Protein AF-A0A382LJ49-F1 (afdb_monomer)

Sequence (247 aa):
MKYFSILHKVVTYSLIFALANFSISCVSYRPSIVPKNQSIRVDPNKNYYLIMESADGPSIKRTRFQMKELSIDNNRISSRLYVNAAPKKGSQNVILFLSRDYDVWSEQTEPGKVLIPFTAIDQVEVYDVDLGKTIVYSTLGIAGTLGCIFIIILLTKSSCPFIYAYNGESYEFVGEIYSGAIHPPLERHDYLPLPVLQPVENEYSIKIANEIKEIQHTNLTELLVFDHPENAEILVDKYGNVHTVSD

Nearest PDB structures (foldseek):
  2lcc-assembly1_A  TM=3.543E-01  e=3.420E-01  Homo sapiens
  6bph-assembly1_A-2  TM=4.449E-01  e=2.436E+00  Homo sapiens

Solvent-accessible surface area (backbone atoms only — not comparable to full-atom values): 15194 Å² total; per-residue (Å²): 120,71,67,63,55,51,55,49,50,53,54,51,52,51,51,52,49,48,54,49,50,64,77,60,51,71,72,39,64,43,86,51,82,76,64,93,87,59,89,84,73,91,59,88,83,45,47,42,33,41,35,42,45,41,82,57,84,98,42,80,45,77,48,52,25,31,48,39,82,74,44,77,55,95,68,26,39,36,30,35,58,38,82,83,48,78,85,62,89,88,50,38,36,36,41,36,32,42,36,67,86,60,66,59,73,81,43,54,83,49,96,57,26,30,49,44,49,58,90,47,48,76,46,64,46,41,39,40,67,32,64,69,61,25,50,52,55,48,51,51,54,51,52,52,49,53,50,52,53,52,52,50,58,67,70,66,63,78,87,46,46,37,35,25,30,24,52,79,83,54,75,43,81,70,49,70,49,54,78,87,45,86,47,80,93,50,64,68,77,69,77,77,84,66,91,61,55,36,74,50,98,89,38,76,55,72,46,82,40,74,93,54,101,73,89,84,84,80,94,79,88,85,86,87,83,79,94,73,61,92,76,50,45,82,47,60,48,86,85,70,52,79,44,82,47,65,135

Mean predicted aligned error: 15.01 Å

Radius of gyration: 37.0 Å; Cα contacts (8 Å, |Δi|>4): 361; chains: 1; bounding box: 74×41×96 Å

Secondary structure (DSSP, 8-state):
-HHHHHHHHHHHHHHHHHHHHHHH-PPPEEEEPPPTTS-----TTSEEEEEEEEEETTEEEEEEEEEEEEEEETTEEEEEEEE--PPPTTS-EEEEEEPTT--TTTTEEETTEEEEEGGGEEEEEEEEE-HHHHHHHHHHHHHHHHHHHHHHHHHTS--SPEEEEE-SSSEEEEEE-STT--SGGG--------TT--EETTEE-EEEE--SS-----S----------TT-EEEE-TTS-EEEE--

Structure (mmCIF, N/CA/C/O backbone):
data_AF-A0A382LJ49-F1
#
_entry.id   AF-A0A382LJ49-F1
#
loop_
_atom_site.group_PDB
_atom_site.id
_atom_site.type_symbol
_atom_site.label_atom_id
_atom_site.label_alt_id
_atom_site.label_comp_id
_atom_site.label_asym_id
_atom_site.label_entity_id
_atom_site.label_seq_id
_atom_site.pdbx_PDB_ins_code
_atom_site.Cartn_x
_atom_site.Cartn_y
_atom_site.Cartn_z
_atom_site.occupancy
_atom_site.B_iso_or_equiv
_atom_site.auth_seq_id
_atom_site.auth_comp_id
_atom_site.auth_asym_id
_atom_site.auth_atom_id
_atom_site.pdbx_PDB_model_num
ATOM 1 N N . MET A 1 1 ? -8.396 -1.401 25.890 1.00 47.72 1 MET A N 1
ATOM 2 C CA . MET A 1 1 ? -7.023 -1.516 25.314 1.00 47.72 1 MET A CA 1
ATOM 3 C C . MET A 1 1 ? -6.925 -2.189 23.930 1.00 47.72 1 MET A C 1
ATOM 5 O O . MET A 1 1 ? -6.008 -1.849 23.190 1.00 47.72 1 MET A O 1
ATOM 9 N N . LYS A 1 2 ? -7.825 -3.103 23.516 1.00 46.38 2 LYS A N 1
ATOM 10 C CA . LYS A 1 2 ? -7.724 -3.803 22.207 1.00 46.38 2 LYS A CA 1
ATOM 11 C C . LYS A 1 2 ? -7.901 -2.899 20.967 1.00 46.38 2 LYS A C 1
ATOM 13 O O . LYS A 1 2 ? -7.211 -3.112 19.974 1.00 46.38 2 LYS A O 1
ATOM 18 N N . TYR A 1 3 ? -8.738 -1.859 21.035 1.00 49.53 3 TYR A N 1
ATOM 19 C CA . TYR A 1 3 ? -8.966 -0.923 19.917 1.00 49.53 3 TYR A CA 1
ATOM 20 C C . TYR A 1 3 ? -7.711 -0.129 19.515 1.00 49.53 3 TYR A C 1
ATOM 22 O O . TYR A 1 3 ? -7.425 0.031 18.329 1.00 49.53 3 TYR A O 1
ATOM 30 N N . PHE A 1 4 ? -6.899 0.276 20.497 1.00 55.03 4 PHE A N 1
ATOM 31 C CA . PHE A 1 4 ? -5.643 0.992 20.256 1.00 55.03 4 PHE A CA 1
ATOM 32 C C . PHE A 1 4 ? -4.634 0.135 19.469 1.00 55.03 4 PHE A C 1
ATOM 34 O O . PHE A 1 4 ? -3.908 0.642 18.617 1.00 55.03 4 PHE A O 1
ATOM 41 N N . SER A 1 5 ? -4.641 -1.187 19.684 1.00 63.12 5 SER A N 1
ATOM 42 C CA . SER A 1 5 ? -3.788 -2.133 18.950 1.00 63.12 5 SER A CA 1
ATOM 43 C C . SER A 1 5 ? -4.190 -2.267 17.477 1.00 63.12 5 SER A C 1
ATOM 45 O O . SER A 1 5 ? -3.323 -2.363 16.609 1.00 63.12 5 SER A O 1
ATOM 47 N N . ILE A 1 6 ? -5.492 -2.245 17.176 1.00 69.25 6 ILE A N 1
ATOM 48 C CA . ILE A 1 6 ? -6.006 -2.375 15.806 1.00 69.25 6 ILE A CA 1
ATOM 49 C C . ILE A 1 6 ? -5.728 -1.097 15.013 1.00 69.25 6 ILE A C 1
ATOM 51 O O . ILE A 1 6 ? -5.178 -1.177 13.917 1.00 69.25 6 ILE A O 1
ATOM 55 N N . LEU A 1 7 ? -6.016 0.075 15.588 1.00 71.00 7 LEU A N 1
ATOM 56 C CA . LEU A 1 7 ? -5.728 1.360 14.948 1.00 71.00 7 LEU A CA 1
ATOM 57 C C . LEU A 1 7 ? -4.229 1.520 14.672 1.00 71.00 7 LEU A C 1
ATOM 59 O O . LEU A 1 7 ? -3.839 1.883 13.564 1.00 71.00 7 LEU A O 1
ATOM 63 N N . HIS A 1 8 ? -3.381 1.167 15.642 1.00 74.75 8 HIS A N 1
ATOM 64 C CA . HIS A 1 8 ? -1.933 1.200 15.463 1.00 74.75 8 HIS A CA 1
ATOM 65 C C . HIS A 1 8 ? -1.470 0.272 14.332 1.00 74.75 8 HIS A C 1
ATOM 67 O O . HIS A 1 8 ? -0.659 0.675 13.504 1.00 74.75 8 HIS A O 1
ATOM 73 N N . LYS A 1 9 ? -2.021 -0.945 14.232 1.00 77.94 9 LYS A N 1
ATOM 74 C CA . LYS A 1 9 ? -1.722 -1.864 13.123 1.00 77.94 9 LYS A CA 1
ATOM 75 C C . LYS A 1 9 ? -2.147 -1.284 11.776 1.00 77.94 9 LYS A C 1
ATOM 77 O O . LYS A 1 9 ? -1.353 -1.305 10.844 1.00 77.94 9 LYS A O 1
ATOM 82 N N . VAL A 1 10 ? -3.356 -0.731 11.672 1.00 75.56 10 VAL A N 1
ATOM 83 C CA . VAL A 1 10 ? -3.866 -0.149 10.418 1.00 75.56 10 VAL A CA 1
ATOM 84 C C . VAL A 1 10 ? -3.018 1.041 9.970 1.00 75.56 10 VAL A C 1
ATOM 86 O O . VAL A 1 10 ? -2.639 1.107 8.800 1.00 75.56 10 VAL A O 1
ATOM 89 N N . VAL A 1 11 ? -2.658 1.941 10.890 1.00 77.81 11 VAL A N 1
ATOM 90 C CA . VAL A 1 11 ? -1.770 3.075 10.594 1.00 77.81 11 VAL A CA 1
ATOM 91 C C . VAL A 1 11 ? -0.396 2.577 10.152 1.00 77.81 11 VAL A C 1
ATOM 93 O O . VAL A 1 11 ? 0.092 2.993 9.103 1.00 77.81 11 VAL A O 1
ATOM 96 N N . THR A 1 12 ? 0.202 1.639 10.888 1.00 79.94 12 THR A N 1
ATOM 97 C CA . THR A 1 12 ? 1.526 1.090 10.564 1.00 79.94 12 THR A CA 1
ATOM 98 C C . THR A 1 12 ? 1.539 0.389 9.206 1.00 79.94 12 THR A C 1
ATOM 100 O O . THR A 1 12 ? 2.417 0.665 8.390 1.00 79.94 12 THR A O 1
ATOM 103 N N . TYR A 1 13 ? 0.551 -0.460 8.903 1.00 80.00 13 TYR A N 1
ATOM 104 C CA . TYR A 1 13 ? 0.467 -1.127 7.600 1.00 80.00 13 TYR A CA 1
ATOM 105 C C . TYR A 1 13 ? 0.218 -0.144 6.456 1.00 80.00 13 TYR A C 1
ATOM 107 O O . TYR A 1 13 ? 0.820 -0.288 5.394 1.00 80.00 13 TYR A O 1
ATOM 115 N N . SER A 1 14 ? -0.603 0.885 6.673 1.00 73.38 14 SER A N 1
ATOM 116 C CA . SER A 1 14 ? -0.847 1.922 5.665 1.00 73.38 14 SER A CA 1
ATOM 117 C C . SER A 1 14 ? 0.406 2.760 5.397 1.00 73.38 14 SER A C 1
ATOM 119 O O . SER A 1 14 ? 0.685 3.099 4.250 1.00 73.38 14 SER A O 1
ATOM 121 N N . LEU A 1 15 ? 1.206 3.045 6.430 1.00 75.12 15 LEU A N 1
ATOM 122 C CA . LEU A 1 15 ? 2.476 3.759 6.295 1.00 75.12 15 LEU A CA 1
ATOM 123 C C . LEU A 1 15 ? 3.527 2.912 5.561 1.00 75.12 15 LEU A C 1
ATOM 125 O O . LEU A 1 15 ? 4.214 3.414 4.673 1.00 75.12 15 LEU A O 1
ATOM 129 N N . ILE A 1 16 ? 3.613 1.616 5.879 1.00 78.56 16 ILE A N 1
ATOM 130 C CA . ILE A 1 16 ? 4.462 0.658 5.154 1.00 78.56 16 ILE A CA 1
ATOM 131 C C . ILE A 1 16 ? 4.034 0.585 3.685 1.00 78.56 16 ILE A C 1
ATOM 133 O O . ILE A 1 16 ? 4.884 0.633 2.799 1.00 78.56 16 ILE A O 1
ATOM 137 N N . PHE A 1 17 ? 2.730 0.525 3.408 1.00 72.12 17 PHE A N 1
ATOM 138 C CA . PHE A 1 17 ? 2.203 0.527 2.046 1.00 72.12 17 PHE A CA 1
ATOM 139 C C . PHE A 1 17 ? 2.514 1.839 1.311 1.00 72.12 17 PHE A C 1
ATOM 141 O O . PHE A 1 17 ? 2.925 1.800 0.154 1.00 72.12 17 PHE A O 1
ATOM 148 N N . ALA A 1 18 ? 2.404 2.996 1.970 1.00 68.38 18 ALA A N 1
ATOM 149 C CA . ALA A 1 18 ? 2.791 4.291 1.404 1.00 68.38 18 ALA A CA 1
ATOM 150 C C . ALA A 1 18 ? 4.285 4.327 1.031 1.00 68.38 18 ALA A C 1
ATOM 152 O O . ALA A 1 18 ? 4.644 4.722 -0.078 1.00 68.38 18 ALA A O 1
ATOM 153 N N . LEU A 1 19 ? 5.154 3.861 1.934 1.00 69.31 19 LEU A N 1
ATOM 154 C CA . LEU A 1 19 ? 6.601 3.765 1.714 1.00 69.31 19 LEU A CA 1
ATOM 155 C C . LEU A 1 19 ? 6.954 2.764 0.604 1.00 69.31 19 LEU A C 1
ATOM 157 O O . LEU A 1 19 ? 7.853 3.019 -0.197 1.00 69.31 19 LEU A O 1
ATOM 161 N N . ALA A 1 20 ? 6.225 1.651 0.514 1.00 65.19 20 ALA A N 1
ATOM 162 C CA . ALA A 1 20 ? 6.361 0.693 -0.577 1.00 65.19 20 ALA A CA 1
ATOM 163 C C . ALA A 1 20 ? 5.920 1.299 -1.921 1.00 65.19 20 ALA A C 1
ATOM 165 O O . ALA A 1 20 ? 6.609 1.145 -2.922 1.00 65.19 20 ALA A O 1
ATOM 166 N N . ASN A 1 21 ? 4.825 2.062 -1.965 1.00 62.88 21 ASN A N 1
ATOM 167 C CA . ASN A 1 21 ? 4.416 2.761 -3.188 1.00 62.88 21 ASN A CA 1
ATOM 168 C C . ASN A 1 21 ? 5.444 3.819 -3.612 1.00 62.88 21 ASN A C 1
ATOM 170 O O . ASN A 1 21 ? 5.736 3.947 -4.802 1.00 62.88 21 ASN A O 1
ATOM 174 N N . PHE A 1 22 ? 6.065 4.508 -2.651 1.00 63.47 22 PHE A N 1
ATOM 175 C CA . PHE A 1 22 ? 7.157 5.441 -2.923 1.00 63.47 22 PHE A CA 1
ATOM 176 C C . PHE A 1 22 ? 8.368 4.747 -3.567 1.00 63.47 22 PHE A C 1
ATOM 178 O O . PHE A 1 22 ? 8.941 5.261 -4.529 1.00 63.47 22 PHE A O 1
ATOM 185 N N . SER A 1 23 ? 8.731 3.547 -3.106 1.00 56.50 23 SER A N 1
ATOM 186 C CA . SER A 1 23 ? 9.836 2.772 -3.690 1.00 56.50 23 SER A CA 1
ATOM 187 C C . SER A 1 23 ? 9.481 2.086 -5.019 1.00 56.50 23 SER A C 1
ATOM 189 O O . SER A 1 23 ? 10.379 1.764 -5.801 1.00 56.50 23 SER A O 1
ATOM 191 N N . ILE A 1 24 ? 8.190 1.917 -5.330 1.00 59.69 24 ILE A N 1
ATOM 192 C CA . ILE A 1 24 ? 7.708 1.287 -6.572 1.00 59.69 24 ILE A CA 1
ATOM 193 C C . ILE A 1 24 ? 7.450 2.303 -7.697 1.00 59.69 24 ILE A C 1
ATOM 195 O O . ILE A 1 24 ? 7.407 1.882 -8.858 1.00 59.69 24 ILE A O 1
ATOM 199 N N . SER A 1 25 ? 7.367 3.606 -7.387 1.00 60.78 25 SER A N 1
ATOM 200 C CA . SER A 1 25 ? 7.150 4.747 -8.300 1.00 60.78 25 SER A CA 1
ATOM 201 C C . SER A 1 25 ? 7.309 4.408 -9.789 1.00 60.78 25 SER A C 1
ATOM 203 O O . SER A 1 25 ? 8.399 4.068 -10.281 1.00 60.78 25 SER A O 1
ATOM 205 N N . CYS A 1 26 ? 6.192 4.437 -10.516 1.00 70.00 26 CYS A N 1
ATOM 206 C CA . CYS A 1 26 ? 6.171 4.205 -11.953 1.00 70.00 26 CYS A CA 1
ATOM 207 C C . CYS A 1 26 ? 6.925 5.340 -12.652 1.00 70.00 26 CYS A C 1
ATOM 209 O O . CYS A 1 26 ? 6.530 6.500 -12.581 1.00 70.00 26 CYS A O 1
ATOM 211 N N . VAL A 1 27 ? 8.013 4.997 -13.338 1.00 78.44 27 VAL A N 1
ATOM 212 C CA . VAL A 1 27 ? 8.722 5.947 -14.196 1.00 78.44 27 VAL A CA 1
ATOM 213 C C . VAL A 1 27 ? 7.962 6.024 -15.510 1.00 78.44 27 VAL A C 1
ATOM 215 O O . VAL A 1 27 ? 7.768 5.003 -16.172 1.00 78.44 27 VAL A O 1
ATOM 218 N N . SER A 1 28 ? 7.526 7.225 -15.880 1.00 82.31 28 SER A N 1
ATOM 219 C CA . SER A 1 28 ? 6.901 7.461 -17.177 1.00 82.31 28 SER A CA 1
ATOM 220 C C . SER A 1 28 ? 7.975 7.766 -18.211 1.00 82.31 28 SER A C 1
ATOM 222 O O . SER A 1 28 ? 8.893 8.542 -17.951 1.00 82.31 28 SER A O 1
ATOM 224 N N . TYR A 1 29 ? 7.819 7.202 -19.404 1.00 83.56 29 TYR A N 1
ATOM 225 C CA . TYR A 1 29 ? 8.678 7.490 -20.546 1.00 83.56 29 TYR A CA 1
ATOM 226 C C . TYR A 1 29 ? 7.881 8.201 -21.634 1.00 83.56 29 TYR A C 1
ATOM 228 O O . TYR A 1 29 ? 6.700 7.918 -21.846 1.00 83.56 29 TYR A O 1
ATOM 236 N N . ARG A 1 30 ? 8.527 9.135 -22.325 1.00 82.19 30 ARG A N 1
ATOM 237 C CA . ARG A 1 30 ? 7.989 9.803 -23.500 1.00 82.19 30 ARG A CA 1
ATOM 238 C C . ARG A 1 30 ? 8.394 8.997 -24.736 1.00 82.19 30 ARG A C 1
ATOM 240 O O . ARG A 1 30 ? 9.590 8.909 -25.010 1.00 82.19 30 ARG A O 1
ATOM 247 N N . PRO A 1 31 ? 7.440 8.418 -25.485 1.00 68.94 31 PRO A N 1
ATOM 248 C CA . PRO A 1 31 ? 7.767 7.771 -26.744 1.00 68.94 31 PRO A CA 1
ATOM 249 C C . PRO A 1 31 ? 8.214 8.831 -27.755 1.00 68.94 31 PRO A C 1
ATOM 251 O O . PRO A 1 31 ? 7.585 9.885 -27.881 1.00 68.94 31 PRO A O 1
ATOM 254 N N . SER A 1 32 ? 9.295 8.546 -28.475 1.00 69.75 32 SER A N 1
ATOM 255 C CA . SER A 1 32 ? 9.775 9.372 -29.579 1.00 69.75 32 SER A CA 1
ATOM 256 C C . SER A 1 32 ? 10.124 8.482 -30.767 1.00 69.75 32 SER A C 1
ATOM 258 O O . SER A 1 32 ? 10.822 7.480 -30.611 1.00 69.75 32 SER A O 1
ATOM 260 N N . ILE A 1 33 ? 9.624 8.846 -31.948 1.00 65.56 33 ILE A N 1
ATOM 261 C CA . ILE A 1 33 ? 9.967 8.199 -33.216 1.00 65.56 33 ILE A CA 1
ATOM 262 C C . ILE A 1 33 ? 11.019 9.078 -33.887 1.00 65.56 33 ILE A C 1
ATOM 264 O O . ILE A 1 33 ? 10.748 10.238 -34.195 1.00 65.56 33 ILE A O 1
ATOM 268 N N . VAL A 1 34 ? 12.216 8.534 -34.108 1.00 66.62 34 VAL A N 1
ATOM 269 C CA . VAL A 1 34 ? 13.305 9.263 -34.770 1.00 66.62 34 VAL A CA 1
ATOM 270 C C . VAL A 1 34 ? 13.115 9.186 -36.294 1.00 66.62 34 VAL A C 1
ATOM 272 O O . VAL A 1 34 ? 13.058 8.080 -36.838 1.00 66.62 34 VAL A O 1
ATOM 275 N N . PRO A 1 35 ? 13.017 10.318 -37.018 1.00 62.53 35 PRO A N 1
ATOM 276 C CA . PRO A 1 35 ? 12.930 10.319 -38.477 1.00 62.53 35 PRO A CA 1
ATOM 277 C C . PRO A 1 35 ? 14.221 9.792 -39.120 1.00 62.53 35 PRO A C 1
ATOM 279 O O . PRO A 1 35 ? 15.315 10.188 -38.725 1.00 62.53 35 PRO A O 1
ATOM 282 N N . LYS A 1 36 ? 14.105 8.979 -40.181 1.00 56.78 36 LYS A N 1
ATOM 283 C CA . LYS A 1 36 ? 15.253 8.365 -40.891 1.00 56.78 36 LYS A CA 1
ATOM 284 C C . LYS A 1 36 ? 16.269 9.367 -41.468 1.00 56.78 36 LYS A C 1
ATOM 286 O O . LYS A 1 36 ? 17.406 8.991 -41.722 1.00 56.78 36 LYS A O 1
ATOM 291 N N . ASN A 1 37 ? 15.873 10.626 -41.659 1.00 59.19 37 ASN A N 1
ATOM 292 C CA . ASN A 1 37 ? 16.671 11.644 -42.353 1.00 59.19 37 ASN A CA 1
ATOM 293 C C . ASN A 1 37 ? 17.339 12.653 -41.399 1.00 59.19 37 ASN A C 1
ATOM 295 O O . ASN A 1 37 ? 17.896 13.650 -41.854 1.00 59.19 37 ASN A O 1
ATOM 299 N N . GLN A 1 38 ? 17.249 12.450 -40.082 1.00 60.88 38 GLN A N 1
ATOM 300 C CA . GLN A 1 38 ? 17.853 13.347 -39.100 1.00 60.88 38 GLN A CA 1
ATOM 301 C C . GLN A 1 38 ? 19.322 12.975 -38.861 1.00 60.88 38 GLN A C 1
ATOM 303 O O . GLN A 1 38 ? 19.654 11.800 -38.721 1.00 60.88 38 GLN A O 1
ATOM 308 N N . SER A 1 39 ? 20.209 13.969 -38.766 1.00 60.09 39 SER A N 1
ATOM 309 C CA . SER A 1 39 ? 21.584 13.731 -38.324 1.00 60.09 39 SER A CA 1
ATOM 310 C C . SER A 1 39 ? 21.579 13.276 -36.861 1.00 60.09 39 SER A C 1
ATOM 312 O O . SER A 1 39 ? 21.160 14.001 -35.957 1.00 60.09 39 SER A O 1
ATOM 314 N N . ILE A 1 40 ? 22.012 12.038 -36.627 1.00 66.69 40 ILE A N 1
ATOM 315 C CA . ILE A 1 40 ? 22.063 11.447 -35.290 1.00 66.69 40 ILE A CA 1
ATOM 316 C C . ILE A 1 40 ? 23.400 11.833 -34.661 1.00 66.69 40 ILE A C 1
ATOM 318 O O . ILE A 1 40 ? 24.465 11.503 -35.180 1.00 66.69 40 ILE A O 1
ATOM 322 N N . ARG A 1 41 ? 23.344 12.540 -33.531 1.00 73.19 41 ARG A N 1
ATOM 323 C CA . ARG A 1 41 ? 24.497 12.779 -32.660 1.00 73.19 41 ARG A CA 1
ATOM 324 C C . ARG A 1 41 ? 24.383 11.896 -31.429 1.00 73.19 41 ARG A C 1
ATOM 326 O O . ARG A 1 41 ? 23.287 11.696 -30.912 1.00 73.19 41 ARG A O 1
ATOM 333 N N . VAL A 1 42 ? 25.522 11.402 -30.957 1.00 82.00 42 VAL A N 1
ATOM 334 C CA . VAL A 1 42 ? 25.594 10.649 -29.704 1.00 82.00 42 VAL A CA 1
ATOM 335 C C . VAL A 1 42 ? 25.372 11.619 -28.547 1.00 82.00 42 VAL A C 1
ATOM 337 O O . VAL A 1 42 ? 26.185 12.509 -28.310 1.00 82.00 42 VAL A O 1
ATOM 340 N N . ASP A 1 43 ? 24.257 11.464 -27.842 1.00 85.38 43 ASP A N 1
ATOM 341 C CA . ASP A 1 43 ? 23.986 12.163 -26.587 1.00 85.38 43 ASP A CA 1
ATOM 342 C C . ASP A 1 43 ? 24.710 11.444 -25.435 1.00 85.38 43 ASP A C 1
ATOM 344 O O . ASP A 1 43 ? 24.381 10.282 -25.166 1.00 85.38 43 ASP A O 1
ATOM 348 N N . PRO A 1 44 ? 25.670 12.095 -24.750 1.00 84.56 44 PRO A N 1
ATOM 349 C CA . PRO A 1 44 ? 26.422 11.488 -23.653 1.00 84.56 44 PRO A CA 1
ATOM 350 C C . PRO A 1 44 ? 25.570 11.213 -22.406 1.00 84.56 44 PRO A C 1
ATOM 352 O O . PRO A 1 44 ? 25.997 10.459 -21.536 1.00 84.56 44 PRO A O 1
ATOM 355 N N . ASN A 1 45 ? 24.369 11.790 -22.302 1.00 87.44 45 ASN A N 1
ATOM 356 C CA . ASN A 1 45 ? 23.479 11.593 -21.155 1.00 87.44 45 ASN A CA 1
ATOM 357 C C . ASN A 1 45 ? 22.579 10.357 -21.291 1.00 87.44 45 ASN A C 1
ATOM 359 O O . ASN A 1 45 ? 21.812 10.053 -20.372 1.00 87.44 45 ASN A O 1
ATOM 363 N N . LYS A 1 46 ? 22.636 9.651 -22.428 1.00 89.31 46 LYS A N 1
ATOM 364 C CA . LYS A 1 46 ? 21.818 8.463 -22.695 1.00 89.31 46 LYS A CA 1
ATOM 365 C C . LYS A 1 46 ? 22.654 7.193 -22.677 1.00 89.31 46 LYS A C 1
ATOM 367 O O . LYS A 1 46 ? 23.818 7.175 -23.064 1.00 89.31 46 LYS A O 1
ATOM 372 N N . ASN A 1 47 ? 22.023 6.105 -22.252 1.00 91.25 47 ASN A N 1
ATOM 373 C CA . ASN A 1 47 ? 22.600 4.770 -22.331 1.00 91.25 47 ASN A CA 1
ATOM 374 C C . ASN A 1 47 ? 22.176 4.118 -23.642 1.00 91.25 47 ASN A C 1
ATOM 376 O O . ASN A 1 47 ? 20.999 4.159 -23.994 1.00 91.25 47 ASN A O 1
ATOM 380 N N . TYR A 1 48 ? 23.119 3.489 -24.335 1.00 91.62 48 TYR A N 1
ATOM 381 C CA . TYR A 1 48 ? 22.874 2.859 -25.627 1.00 91.62 48 TYR A CA 1
ATOM 382 C C . TYR A 1 48 ? 22.896 1.343 -25.485 1.00 91.62 48 TYR A C 1
ATOM 384 O O . TYR A 1 48 ? 23.784 0.772 -24.843 1.00 91.62 48 TYR A O 1
ATOM 392 N N . TYR A 1 49 ? 21.913 0.699 -26.098 1.00 92.56 49 TYR A N 1
ATOM 393 C CA . TYR A 1 49 ? 21.758 -0.745 -26.093 1.00 92.56 49 TYR A CA 1
ATOM 394 C C . TYR A 1 49 ? 21.552 -1.248 -27.512 1.00 92.56 49 TYR A C 1
ATOM 396 O O . TYR A 1 49 ? 20.796 -0.654 -28.277 1.00 92.56 49 TYR A O 1
ATOM 404 N N . LEU A 1 50 ? 22.183 -2.373 -27.829 1.00 91.69 50 LEU A N 1
ATOM 405 C CA . LEU A 1 50 ? 21.965 -3.112 -29.064 1.00 91.69 50 LEU A CA 1
ATOM 406 C C . LEU A 1 50 ? 21.172 -4.378 -28.746 1.00 91.69 50 LEU A C 1
ATOM 408 O O . LEU A 1 50 ? 21.558 -5.147 -27.861 1.00 91.69 50 LEU A O 1
ATOM 412 N N . ILE A 1 51 ? 20.076 -4.595 -29.466 1.00 90.75 51 ILE A N 1
ATOM 413 C CA . ILE A 1 51 ? 19.286 -5.821 -29.421 1.00 90.75 51 ILE A CA 1
ATOM 414 C C . ILE A 1 51 ? 19.481 -6.568 -30.730 1.00 90.75 51 ILE A C 1
ATOM 416 O O . ILE A 1 51 ? 19.230 -6.036 -31.809 1.00 90.75 51 ILE A O 1
ATOM 420 N N . MET A 1 52 ? 19.909 -7.817 -30.603 1.00 88.25 52 MET A N 1
ATOM 421 C CA . MET A 1 52 ? 20.027 -8.761 -31.704 1.00 88.25 52 MET A CA 1
ATOM 422 C C . MET A 1 52 ? 18.960 -9.832 -31.542 1.00 88.25 52 MET A C 1
ATOM 424 O O . MET A 1 52 ? 18.814 -10.409 -30.459 1.00 88.25 52 MET A O 1
ATOM 428 N N . GLU A 1 53 ? 18.228 -10.097 -32.614 1.00 86.12 53 GLU A N 1
ATOM 429 C CA . GLU A 1 53 ? 17.269 -11.192 -32.681 1.00 86.12 53 GLU A CA 1
ATOM 430 C C . GLU A 1 53 ? 17.878 -12.349 -33.466 1.00 86.12 53 GLU A C 1
ATOM 432 O O . GLU A 1 53 ? 18.292 -12.171 -34.604 1.00 86.12 53 GLU A O 1
ATOM 437 N N . SER A 1 54 ? 17.913 -13.537 -32.868 1.00 78.94 54 SER A N 1
ATOM 438 C CA . SER A 1 54 ? 18.290 -14.770 -33.555 1.00 78.94 54 SER A CA 1
ATOM 439 C C . SER A 1 54 ? 17.130 -15.759 -33.503 1.00 78.94 54 SER A C 1
ATOM 441 O O . SER A 1 54 ? 16.484 -15.906 -32.460 1.00 78.94 54 SER A O 1
ATOM 443 N N . ALA A 1 55 ? 16.871 -16.458 -34.606 1.00 75.00 55 ALA A N 1
ATOM 444 C CA . ALA A 1 55 ? 15.931 -17.573 -34.605 1.00 75.00 55 ALA A CA 1
ATOM 445 C C . ALA A 1 55 ? 16.552 -18.778 -33.880 1.00 75.00 55 ALA A C 1
ATOM 447 O O . ALA A 1 55 ? 17.690 -19.151 -34.155 1.00 75.00 55 ALA A O 1
ATOM 448 N N . ASP A 1 56 ? 15.802 -19.377 -32.958 1.00 71.19 56 ASP A N 1
ATOM 449 C CA . ASP A 1 56 ? 16.151 -20.621 -32.269 1.00 71.19 56 ASP A CA 1
ATOM 450 C C . ASP A 1 56 ? 14.929 -21.551 -32.325 1.00 71.19 56 ASP A C 1
ATOM 452 O O . ASP A 1 56 ? 14.033 -21.526 -31.472 1.00 71.19 56 ASP A O 1
ATOM 456 N N . GLY A 1 57 ? 14.809 -22.283 -33.438 1.00 74.81 57 GLY A N 1
ATOM 457 C CA . GLY A 1 57 ? 13.605 -23.052 -33.766 1.00 74.81 57 GLY A CA 1
ATOM 458 C C . GLY A 1 57 ? 12.366 -22.147 -33.934 1.00 74.81 57 GLY A C 1
ATOM 459 O O . GLY A 1 57 ? 12.441 -21.161 -34.667 1.00 74.81 57 GLY A O 1
ATOM 460 N N . PRO A 1 58 ? 11.218 -22.444 -33.287 1.00 75.31 58 PRO A N 1
ATOM 461 C CA . PRO A 1 58 ? 10.019 -21.600 -33.355 1.00 75.31 58 PRO A CA 1
ATOM 462 C C . PRO A 1 58 ? 10.100 -20.337 -32.475 1.00 75.31 58 PRO A C 1
ATOM 464 O O . PRO A 1 58 ? 9.176 -19.526 -32.492 1.00 75.31 58 PRO A O 1
ATOM 467 N N . SER A 1 59 ? 11.168 -20.171 -31.684 1.00 75.69 59 SER A N 1
ATOM 468 C CA . SER A 1 59 ? 11.319 -19.067 -30.731 1.00 75.69 59 SER A CA 1
ATOM 469 C C . SER A 1 59 ? 12.292 -18.006 -31.248 1.00 75.69 59 SER A C 1
ATOM 471 O O . SER A 1 59 ? 13.316 -18.320 -31.853 1.00 75.69 59 SER A O 1
ATOM 473 N N . ILE A 1 60 ? 12.006 -16.733 -30.962 1.00 78.50 60 ILE A N 1
ATOM 474 C CA . ILE A 1 60 ? 12.935 -15.622 -31.215 1.00 78.50 60 ILE A CA 1
ATOM 475 C C . ILE A 1 60 ? 13.728 -15.364 -29.934 1.00 78.50 60 ILE A C 1
ATOM 477 O O . ILE A 1 60 ? 13.160 -14.984 -28.906 1.00 78.50 60 ILE A O 1
ATOM 481 N N . LYS A 1 61 ? 15.049 -15.538 -29.990 1.00 83.75 61 LYS A N 1
ATOM 482 C CA . LYS A 1 61 ? 15.950 -15.212 -28.883 1.00 83.75 61 LYS A CA 1
ATOM 483 C C . LYS A 1 61 ? 16.479 -13.792 -29.055 1.00 83.75 61 LYS A C 1
ATOM 485 O O . LYS A 1 61 ? 17.072 -13.459 -30.076 1.00 83.75 61 LYS A O 1
ATOM 490 N N . ARG A 1 62 ? 16.281 -12.953 -28.034 1.00 85.06 62 ARG A N 1
ATOM 491 C CA . ARG A 1 62 ? 16.790 -11.573 -27.984 1.00 85.06 62 ARG A CA 1
ATOM 492 C C . ARG A 1 62 ? 18.032 -11.494 -27.116 1.00 85.06 62 ARG A C 1
ATOM 494 O O . ARG A 1 62 ? 17.945 -11.663 -25.899 1.00 85.06 62 ARG A O 1
ATOM 501 N N . THR A 1 63 ? 19.163 -11.174 -27.726 1.00 87.56 63 THR A N 1
ATOM 502 C CA . THR A 1 63 ? 20.405 -10.886 -27.004 1.00 87.56 63 THR A CA 1
ATOM 503 C C . THR A 1 63 ? 20.575 -9.380 -26.885 1.00 87.56 63 THR A C 1
ATOM 505 O O . THR A 1 63 ? 20.356 -8.653 -27.850 1.00 87.56 63 THR A O 1
ATOM 508 N N . ARG A 1 64 ? 20.931 -8.902 -25.689 1.00 90.06 64 ARG A N 1
ATOM 509 C CA . ARG A 1 64 ? 21.120 -7.474 -25.413 1.00 90.06 64 ARG A CA 1
ATOM 510 C C . ARG A 1 64 ? 22.570 -7.185 -25.058 1.00 90.06 64 ARG A C 1
ATOM 512 O O . ARG A 1 64 ? 23.132 -7.858 -24.195 1.00 90.06 64 ARG A O 1
ATOM 519 N N . PHE A 1 65 ? 23.117 -6.136 -25.656 1.00 91.38 65 PHE A N 1
ATOM 520 C CA . PHE A 1 65 ? 24.461 -5.643 -25.386 1.00 91.38 65 PHE A CA 1
ATOM 521 C C . PHE A 1 65 ? 24.405 -4.174 -24.989 1.00 91.38 65 PHE A C 1
ATOM 523 O O . PHE A 1 65 ? 23.680 -3.389 -25.600 1.00 91.38 65 PHE A O 1
ATOM 530 N N . GLN A 1 66 ? 25.189 -3.785 -23.986 1.00 92.50 66 GLN A N 1
ATOM 531 C CA . GLN A 1 66 ? 25.447 -2.373 -23.735 1.00 92.50 66 GLN A CA 1
ATOM 532 C C . GLN A 1 66 ? 26.484 -1.874 -24.735 1.00 92.50 66 GLN A C 1
ATOM 534 O O . GLN A 1 66 ? 27.536 -2.491 -24.901 1.00 92.50 66 GLN A O 1
ATOM 539 N N . MET A 1 67 ? 26.194 -0.742 -25.361 1.00 92.25 67 MET A N 1
ATOM 540 C CA . MET A 1 67 ? 27.090 -0.067 -26.288 1.00 92.25 67 MET A CA 1
ATOM 541 C C . MET A 1 67 ? 27.868 1.014 -25.532 1.00 92.25 67 MET A C 1
ATOM 543 O O . MET A 1 67 ? 27.274 1.893 -24.902 1.00 92.25 67 MET A O 1
ATOM 547 N N . LYS A 1 68 ? 29.200 0.953 -25.574 1.00 90.75 68 LYS A N 1
ATOM 548 C CA . LYS A 1 68 ? 30.104 1.994 -25.053 1.00 90.75 68 LYS A CA 1
ATOM 549 C C . LYS A 1 68 ? 31.050 2.461 -26.156 1.00 90.75 68 LYS A C 1
ATOM 551 O O . LYS A 1 68 ? 31.090 1.857 -27.229 1.00 90.75 68 LYS A O 1
ATOM 556 N N . GLU A 1 69 ? 31.786 3.545 -25.896 1.00 90.88 69 GLU A N 1
ATOM 557 C CA . GLU A 1 69 ? 32.723 4.142 -26.866 1.00 90.88 69 GLU A CA 1
ATOM 558 C C . GLU A 1 69 ? 32.041 4.416 -28.222 1.00 90.88 69 GLU A C 1
ATOM 560 O O . GLU A 1 69 ? 32.598 4.136 -29.281 1.00 90.88 69 GLU A O 1
ATOM 565 N N . LEU A 1 70 ? 30.787 4.891 -28.181 1.00 90.50 70 LEU A N 1
ATOM 566 C CA . LEU A 1 70 ? 29.963 5.061 -29.373 1.00 90.50 70 LEU A CA 1
ATOM 567 C C . LEU A 1 70 ? 30.498 6.219 -30.223 1.00 90.50 70 LEU A C 1
ATOM 569 O O . LEU A 1 70 ? 30.625 7.344 -29.738 1.00 90.50 70 LEU A O 1
ATOM 573 N N . SER A 1 71 ? 30.751 5.952 -31.498 1.00 89.06 71 SER A N 1
ATOM 574 C CA . SER A 1 71 ? 31.089 6.962 -32.498 1.00 89.06 71 SER A CA 1
ATOM 575 C C . SER A 1 71 ? 30.267 6.729 -33.758 1.00 89.06 71 SER A C 1
ATOM 577 O O . SER A 1 71 ? 29.984 5.586 -34.116 1.00 89.06 71 SER A O 1
ATOM 579 N N . ILE A 1 72 ? 29.871 7.811 -34.419 1.00 87.50 72 ILE A N 1
ATOM 580 C CA . ILE A 1 72 ? 29.118 7.767 -35.671 1.00 87.50 72 ILE A CA 1
ATOM 581 C C . ILE A 1 72 ? 29.961 8.460 -36.730 1.00 87.50 72 ILE A C 1
ATOM 583 O O . ILE A 1 72 ? 30.263 9.644 -36.598 1.00 87.50 72 ILE A O 1
ATOM 587 N N . ASP A 1 73 ? 30.314 7.718 -37.771 1.00 82.75 73 ASP A N 1
ATOM 588 C CA . ASP A 1 73 ? 31.057 8.229 -38.916 1.00 82.75 73 ASP A CA 1
ATOM 589 C C . ASP A 1 73 ? 30.611 7.507 -40.190 1.00 82.75 73 ASP A C 1
ATOM 591 O O . ASP A 1 73 ? 30.308 6.316 -40.154 1.00 82.75 73 ASP A O 1
ATOM 595 N N . ASN A 1 74 ? 30.546 8.222 -41.317 1.00 82.00 74 ASN A N 1
ATOM 596 C CA . ASN A 1 74 ? 30.245 7.649 -42.636 1.00 82.00 74 ASN A CA 1
ATOM 597 C C . ASN A 1 74 ? 29.033 6.679 -42.669 1.00 82.00 74 ASN A C 1
ATOM 599 O O . ASN A 1 74 ? 29.109 5.594 -43.246 1.00 82.00 74 ASN A O 1
ATOM 603 N N . ASN A 1 75 ? 27.904 7.051 -42.043 1.00 84.25 75 ASN A N 1
ATOM 604 C CA . ASN A 1 75 ? 26.689 6.217 -41.907 1.00 84.25 75 ASN A CA 1
ATOM 605 C C . ASN A 1 75 ? 26.913 4.851 -41.226 1.00 84.25 75 ASN A C 1
ATOM 607 O O . ASN A 1 75 ? 26.153 3.899 -41.437 1.00 84.25 75 ASN A O 1
ATOM 611 N N . ARG A 1 76 ? 27.952 4.749 -40.399 1.00 87.06 76 ARG A N 1
ATOM 612 C CA . ARG A 1 76 ? 28.272 3.579 -39.588 1.00 87.06 76 ARG A CA 1
ATOM 613 C C . ARG A 1 76 ? 28.388 3.981 -38.120 1.00 87.06 76 ARG A C 1
ATOM 615 O O . ARG A 1 76 ? 28.835 5.076 -37.783 1.00 87.06 76 ARG A O 1
ATOM 622 N N . ILE A 1 77 ? 27.980 3.077 -37.240 1.00 90.44 77 ILE A N 1
ATOM 62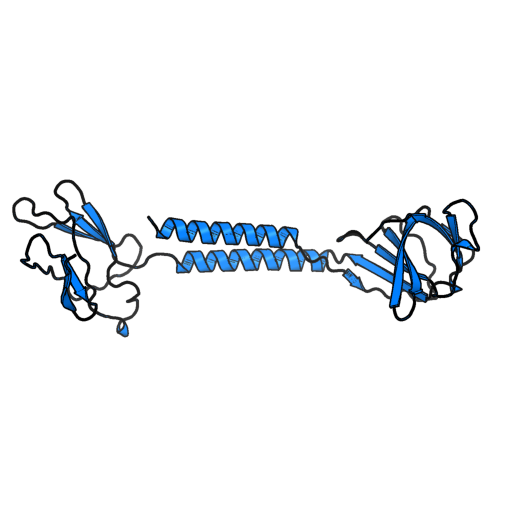3 C CA . ILE A 1 77 ? 28.149 3.176 -35.793 1.00 90.44 77 ILE A CA 1
ATOM 624 C C . ILE A 1 77 ? 29.331 2.296 -35.413 1.00 90.44 77 ILE A C 1
ATOM 626 O O . ILE A 1 77 ? 29.293 1.087 -35.626 1.00 90.44 77 ILE A O 1
ATOM 630 N N . SER A 1 78 ? 30.366 2.887 -34.829 1.00 91.56 78 SER A N 1
ATOM 631 C CA . SER A 1 78 ? 31.412 2.140 -34.138 1.00 91.56 78 SER A CA 1
ATOM 632 C C . SER A 1 78 ? 31.086 2.084 -32.652 1.00 91.56 78 SER A C 1
ATOM 634 O O . SER A 1 78 ? 30.742 3.103 -32.051 1.00 91.56 78 SER A O 1
ATOM 636 N N . SER A 1 79 ? 31.164 0.898 -32.051 1.00 92.94 79 SER A N 1
ATOM 637 C CA . SER A 1 79 ? 30.934 0.735 -30.617 1.00 92.94 79 SER A CA 1
ATOM 638 C C . SER A 1 79 ? 31.617 -0.501 -30.059 1.00 92.94 79 SER A C 1
ATOM 640 O O . SER A 1 79 ? 31.787 -1.502 -30.752 1.00 92.94 79 SER A O 1
ATOM 642 N N . ARG A 1 80 ? 31.955 -0.446 -28.772 1.00 93.19 80 ARG A N 1
ATOM 643 C CA . ARG A 1 80 ? 32.356 -1.606 -27.985 1.00 93.19 80 ARG A CA 1
ATOM 644 C C . ARG A 1 80 ? 31.142 -2.224 -27.287 1.00 93.19 80 ARG A C 1
ATOM 646 O O . ARG A 1 80 ? 30.436 -1.532 -26.550 1.00 93.19 80 ARG A O 1
ATOM 653 N N . LEU A 1 81 ? 30.914 -3.519 -27.508 1.00 92.06 81 LEU A N 1
ATOM 654 C CA . LEU A 1 81 ? 29.773 -4.262 -26.968 1.00 92.06 81 LEU A CA 1
ATOM 655 C C . LEU A 1 81 ? 30.129 -4.971 -25.657 1.00 92.06 81 LEU A C 1
ATOM 657 O O . LEU A 1 81 ? 31.116 -5.700 -25.578 1.00 92.06 81 LEU A O 1
ATOM 661 N N . TYR A 1 82 ? 29.280 -4.805 -24.642 1.00 89.75 82 TYR A N 1
ATOM 662 C CA . TYR A 1 82 ? 29.398 -5.474 -23.346 1.00 89.75 82 TYR A CA 1
ATOM 663 C C . TYR A 1 82 ? 28.165 -6.336 -23.064 1.00 89.75 82 TYR A C 1
ATOM 665 O O . TYR A 1 82 ? 27.027 -5.865 -23.144 1.00 89.75 82 TYR A O 1
ATOM 673 N N . VAL A 1 83 ? 28.397 -7.604 -22.715 1.00 79.69 83 VAL A N 1
ATOM 674 C CA . VAL A 1 83 ? 27.358 -8.546 -22.269 1.00 79.69 83 VAL A CA 1
ATOM 675 C C . VAL A 1 83 ? 26.921 -8.166 -20.849 1.00 79.69 83 VAL A C 1
ATOM 677 O O . VAL A 1 83 ? 27.755 -7.746 -20.053 1.00 79.69 83 VAL A O 1
ATOM 680 N N . ASN A 1 84 ? 25.635 -8.344 -20.531 1.00 66.69 84 ASN A N 1
ATOM 681 C CA . ASN A 1 84 ? 24.954 -7.960 -19.280 1.00 66.69 84 ASN A CA 1
ATOM 682 C C . ASN A 1 84 ? 24.565 -6.489 -19.156 1.00 66.69 84 ASN A C 1
ATOM 684 O O . ASN A 1 84 ? 25.107 -5.760 -18.327 1.00 66.69 84 ASN A O 1
ATOM 688 N N . ALA A 1 85 ? 23.511 -6.077 -19.860 1.00 63.56 85 ALA A N 1
ATOM 689 C CA . ALA A 1 85 ? 22.786 -4.904 -19.398 1.00 63.56 85 ALA A CA 1
ATOM 690 C C . ALA A 1 85 ? 21.303 -4.941 -19.767 1.00 63.56 85 ALA A C 1
ATOM 692 O O . ALA A 1 85 ? 20.912 -4.764 -20.921 1.00 63.56 85 ALA A O 1
ATOM 693 N N . ALA A 1 86 ? 20.465 -5.141 -18.753 1.00 75.12 86 ALA A N 1
ATOM 694 C CA . ALA A 1 86 ? 19.104 -4.639 -18.815 1.00 75.12 86 ALA A CA 1
ATOM 695 C C . ALA A 1 86 ? 19.149 -3.105 -18.655 1.00 75.12 86 ALA A C 1
ATOM 697 O O . ALA A 1 86 ? 19.973 -2.607 -17.878 1.00 75.12 86 ALA A O 1
ATOM 698 N N . PRO A 1 87 ? 18.287 -2.348 -19.354 1.00 78.44 87 PRO A N 1
ATOM 699 C CA . PRO A 1 87 ? 18.152 -0.918 -19.118 1.00 78.44 87 PRO A CA 1
ATOM 700 C C . PRO A 1 87 ? 17.825 -0.648 -17.648 1.00 78.44 87 PRO A C 1
ATOM 702 O O . PRO A 1 87 ? 16.966 -1.314 -17.063 1.00 78.44 87 PRO A O 1
ATOM 705 N N . LYS A 1 88 ? 18.500 0.328 -17.035 1.00 78.56 88 LYS A N 1
ATOM 706 C CA . LYS A 1 88 ? 18.199 0.712 -15.654 1.00 78.56 88 LYS A CA 1
ATOM 707 C C . LYS A 1 88 ? 16.843 1.430 -15.623 1.00 78.56 88 LYS A C 1
ATOM 709 O O . LYS A 1 88 ? 16.585 2.336 -16.414 1.00 78.56 88 LYS A O 1
ATOM 714 N N . LYS A 1 89 ? 15.957 1.055 -14.694 1.00 79.75 89 LYS A N 1
ATOM 715 C CA . LYS A 1 89 ? 14.712 1.810 -14.466 1.00 79.75 89 LYS A CA 1
ATOM 716 C C . LYS A 1 89 ? 15.076 3.255 -14.096 1.00 79.75 89 LYS A C 1
ATOM 718 O O . LYS A 1 89 ? 15.943 3.469 -13.251 1.00 79.75 89 LYS A O 1
ATOM 723 N N . GLY A 1 90 ? 14.431 4.234 -14.727 1.00 78.56 90 GLY A N 1
ATOM 724 C CA . GLY A 1 90 ? 14.709 5.653 -14.483 1.00 78.56 90 GLY A CA 1
ATOM 725 C C . GLY A 1 90 ? 15.903 6.242 -15.241 1.00 78.56 90 GLY A C 1
ATOM 726 O O . GLY A 1 90 ? 16.245 7.390 -14.979 1.00 78.56 90 GLY A O 1
ATOM 727 N N . SER A 1 91 ? 16.541 5.510 -16.164 1.00 84.62 91 SER A N 1
ATOM 728 C CA . SER A 1 91 ? 17.571 6.081 -17.047 1.00 84.62 91 SER A CA 1
ATOM 729 C C . SER A 1 91 ? 17.028 6.475 -18.420 1.00 84.62 91 SER A C 1
ATOM 731 O O . SER A 1 91 ? 16.062 5.886 -18.906 1.00 84.62 91 SER A O 1
ATOM 733 N N . GLN A 1 92 ? 17.693 7.450 -19.048 1.00 89.00 92 GLN A N 1
ATOM 734 C CA . GLN A 1 92 ? 17.513 7.789 -20.460 1.00 89.00 92 GLN A CA 1
ATOM 735 C C . GLN A 1 92 ? 18.168 6.697 -21.311 1.00 89.00 92 GLN A C 1
ATOM 737 O O . GLN A 1 92 ? 19.368 6.439 -21.148 1.00 89.00 92 GLN A O 1
ATOM 742 N N . ASN A 1 93 ? 17.408 6.042 -22.190 1.00 89.88 93 ASN A N 1
ATOM 743 C CA . ASN A 1 93 ? 17.903 4.891 -22.949 1.00 89.88 93 ASN A CA 1
ATOM 744 C C . ASN A 1 93 ? 17.609 5.033 -24.444 1.00 89.88 93 ASN A C 1
ATOM 746 O O . ASN A 1 93 ? 16.531 5.471 -24.835 1.00 89.88 93 ASN A O 1
ATOM 750 N N . VAL A 1 94 ? 18.555 4.608 -25.274 1.00 89.94 94 VAL A N 1
ATOM 751 C CA . VAL A 1 94 ? 18.388 4.436 -26.717 1.00 89.94 94 VAL A CA 1
ATOM 752 C C . VAL A 1 94 ? 18.632 2.968 -27.032 1.00 89.94 94 VAL A C 1
ATOM 754 O O . VAL A 1 94 ? 19.666 2.413 -26.658 1.00 89.94 94 VAL A O 1
ATOM 757 N N . ILE A 1 95 ? 17.669 2.329 -27.684 1.00 90.31 95 ILE A N 1
ATOM 758 C CA . ILE A 1 95 ? 17.712 0.909 -28.016 1.00 90.31 95 ILE A CA 1
ATOM 759 C C . ILE A 1 95 ? 17.709 0.769 -29.531 1.00 90.31 95 ILE A C 1
ATOM 761 O O . ILE A 1 95 ? 16.795 1.240 -30.202 1.00 90.31 95 ILE A O 1
ATOM 765 N N . LEU A 1 96 ? 18.746 0.130 -30.059 1.00 90.62 96 LEU A N 1
ATOM 766 C CA . LEU A 1 96 ? 18.918 -0.148 -31.474 1.00 90.62 96 LEU A CA 1
ATOM 767 C C . LEU A 1 96 ? 18.590 -1.618 -31.714 1.00 90.62 96 LEU A C 1
ATOM 769 O O . LEU A 1 96 ? 19.146 -2.491 -31.048 1.00 90.62 96 LEU A O 1
ATOM 773 N N . PHE A 1 97 ? 17.708 -1.888 -32.667 1.00 90.12 97 PHE A N 1
ATOM 774 C CA . PHE A 1 97 ? 17.351 -3.235 -33.091 1.00 90.12 97 PHE A CA 1
ATOM 775 C C . PHE A 1 97 ? 18.064 -3.538 -34.400 1.00 90.12 97 PHE A C 1
ATOM 777 O O . PHE A 1 97 ? 17.893 -2.825 -35.391 1.00 90.12 97 PHE A O 1
ATOM 784 N N . LEU A 1 98 ? 18.892 -4.573 -34.369 1.00 90.38 98 LEU A N 1
ATOM 785 C CA . LEU A 1 98 ? 19.663 -5.026 -35.514 1.00 90.38 98 LEU A CA 1
ATOM 786 C C . LEU A 1 98 ? 18.815 -5.955 -36.387 1.00 90.38 98 LEU A C 1
ATOM 788 O O . LEU A 1 98 ? 18.045 -6.759 -35.852 1.00 90.38 98 LEU A O 1
ATOM 792 N N . SER A 1 99 ? 18.992 -5.878 -37.706 1.00 88.31 99 SER A N 1
ATOM 793 C CA . SER A 1 99 ? 18.362 -6.803 -38.647 1.00 88.31 99 SER A CA 1
ATOM 794 C C . SER A 1 99 ? 18.730 -8.251 -38.319 1.00 88.31 99 SER A C 1
ATOM 796 O O . SER A 1 99 ? 19.888 -8.556 -38.030 1.00 88.31 99 SER A O 1
ATOM 798 N N . ARG A 1 100 ? 17.741 -9.152 -38.391 1.00 82.62 100 ARG A N 1
ATOM 799 C CA . ARG A 1 100 ? 17.868 -10.564 -37.974 1.00 82.62 100 ARG A CA 1
ATOM 800 C C . ARG A 1 100 ? 19.042 -11.316 -38.604 1.00 82.62 100 ARG A C 1
ATOM 802 O O . ARG A 1 100 ? 19.648 -12.151 -37.943 1.00 82.62 100 ARG A O 1
ATOM 809 N N . ASP A 1 101 ? 19.359 -11.000 -39.854 1.00 80.19 101 ASP A N 1
ATOM 810 C CA . ASP A 1 101 ? 20.372 -11.718 -40.631 1.00 80.19 101 ASP A CA 1
ATOM 811 C C . ASP A 1 101 ? 21.736 -11.007 -40.644 1.00 80.19 101 ASP A C 1
ATOM 813 O O . ASP A 1 101 ? 22.663 -11.454 -41.320 1.00 80.19 101 ASP A O 1
ATOM 817 N N . TYR A 1 102 ? 21.885 -9.890 -39.921 1.00 86.44 102 TYR A N 1
ATOM 818 C CA . TYR A 1 102 ? 23.142 -9.148 -39.892 1.00 86.44 102 TYR A CA 1
ATOM 819 C C . TYR A 1 102 ? 24.072 -9.669 -38.791 1.00 86.44 102 TYR A C 1
ATOM 821 O O . TYR A 1 102 ? 23.818 -9.498 -37.595 1.00 86.44 102 TYR A O 1
ATOM 829 N N . ASP A 1 103 ? 25.195 -10.263 -39.198 1.00 85.06 103 ASP A N 1
ATOM 830 C CA . ASP A 1 103 ? 26.245 -10.678 -38.271 1.00 85.06 103 ASP A CA 1
ATOM 831 C C . ASP A 1 103 ? 27.153 -9.498 -37.902 1.00 85.06 103 ASP A C 1
ATOM 833 O O . ASP A 1 103 ? 28.075 -9.126 -38.634 1.00 85.06 103 ASP A O 1
ATOM 837 N N . VAL A 1 104 ? 26.914 -8.936 -36.717 1.00 85.38 104 VAL A N 1
ATOM 838 C CA . VAL A 1 104 ? 27.676 -7.807 -36.166 1.00 85.38 104 VAL A CA 1
ATOM 839 C C . VAL A 1 104 ? 29.165 -8.115 -35.966 1.00 85.38 104 VAL A C 1
ATOM 841 O O . VAL A 1 104 ? 29.983 -7.198 -35.889 1.00 85.38 104 VAL A O 1
ATOM 844 N N . TRP A 1 105 ? 29.531 -9.394 -35.868 1.00 86.12 105 TRP A N 1
ATOM 845 C CA . TRP A 1 105 ? 30.900 -9.820 -35.598 1.00 86.12 105 TRP A CA 1
ATOM 846 C C . TRP A 1 105 ? 31.733 -10.009 -36.865 1.00 86.12 105 TRP A C 1
ATOM 848 O O . TRP A 1 105 ? 32.955 -10.105 -36.770 1.00 86.12 105 TRP A O 1
ATOM 858 N N . SER A 1 106 ? 31.098 -10.003 -38.039 1.00 81.00 106 SER A N 1
ATOM 859 C CA . SER A 1 106 ? 31.793 -10.048 -39.329 1.00 81.00 106 SER A CA 1
ATOM 860 C C . SER A 1 106 ? 32.627 -8.785 -39.601 1.00 81.00 106 SER A C 1
ATOM 862 O O . SER A 1 106 ? 33.648 -8.857 -40.281 1.00 81.00 106 SER A O 1
ATOM 864 N N . GLU A 1 107 ? 32.249 -7.645 -39.008 1.00 78.50 107 GLU A N 1
ATOM 865 C CA . GLU A 1 107 ? 32.946 -6.354 -39.120 1.00 78.50 107 GLU A CA 1
ATOM 866 C C . GLU A 1 107 ? 33.598 -5.925 -37.787 1.00 78.50 107 GLU A C 1
ATOM 868 O O . GLU A 1 107 ? 33.419 -4.800 -37.307 1.00 78.50 107 GLU A O 1
ATOM 873 N N . GLN A 1 108 ? 34.354 -6.825 -37.147 1.00 79.81 108 GLN A N 1
ATOM 874 C CA . GLN A 1 108 ? 35.155 -6.469 -35.971 1.00 79.81 108 GLN A CA 1
ATOM 875 C C . GLN A 1 108 ? 36.419 -5.700 -36.366 1.00 79.81 108 GLN A C 1
ATOM 877 O O . GLN A 1 108 ? 37.204 -6.148 -37.199 1.00 79.81 108 GLN A O 1
ATOM 882 N N . THR A 1 109 ? 36.660 -4.564 -35.711 1.00 79.56 109 THR A N 1
ATOM 883 C CA . THR A 1 109 ? 37.924 -3.819 -35.860 1.00 79.56 109 THR A CA 1
ATOM 884 C C . THR A 1 109 ? 38.951 -4.229 -34.806 1.00 79.56 109 THR A C 1
ATOM 886 O O . THR A 1 109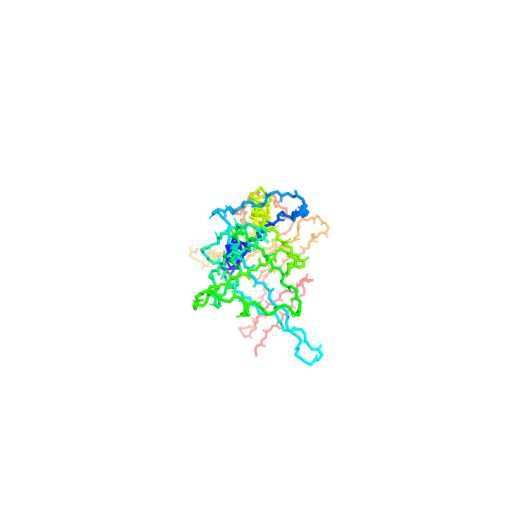 ? 40.151 -4.197 -35.049 1.00 79.56 109 THR A O 1
ATOM 889 N N . GLU A 1 110 ? 38.471 -4.596 -33.617 1.00 85.88 110 GLU A N 1
ATOM 890 C CA . GLU A 1 110 ? 39.242 -5.026 -32.448 1.00 85.88 110 GLU A CA 1
ATOM 891 C C . GLU A 1 110 ? 38.358 -5.966 -31.608 1.00 85.88 110 GLU A C 1
ATOM 893 O O . GLU A 1 110 ? 37.131 -5.919 -31.748 1.00 85.88 110 GLU A O 1
ATOM 898 N N . PRO A 1 111 ? 38.916 -6.762 -30.676 1.00 83.69 111 PRO A N 1
ATOM 899 C CA . PRO A 1 111 ? 38.118 -7.601 -29.787 1.00 83.69 111 PRO A CA 1
ATOM 900 C C . PRO A 1 111 ? 36.998 -6.815 -29.085 1.00 83.69 111 PRO A C 1
ATOM 902 O O . PRO A 1 111 ? 37.251 -5.865 -28.340 1.00 83.69 111 PRO A O 1
ATOM 905 N N . GLY A 1 112 ? 35.747 -7.204 -29.345 1.00 83.06 112 GLY A N 1
ATOM 906 C CA . GLY A 1 112 ? 34.548 -6.584 -28.770 1.00 83.06 112 GLY A CA 1
ATOM 907 C C . GLY A 1 112 ? 34.143 -5.232 -29.373 1.00 83.06 112 GLY A C 1
ATOM 908 O O . GLY A 1 112 ? 33.143 -4.672 -28.926 1.00 83.06 112 GLY A O 1
ATOM 909 N N . LYS A 1 113 ? 34.875 -4.706 -30.364 1.00 91.12 113 LYS A N 1
ATOM 910 C CA . LYS A 1 113 ? 34.543 -3.467 -31.079 1.00 91.12 113 LYS A CA 1
ATOM 911 C C . LYS A 1 113 ? 34.002 -3.793 -32.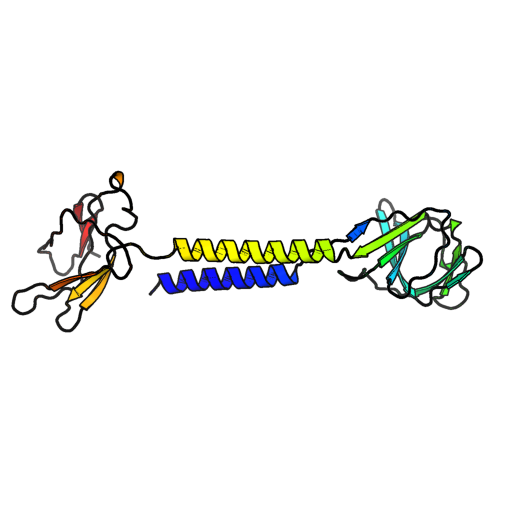466 1.00 91.12 113 LYS A C 1
ATOM 913 O O . LYS A 1 113 ? 34.673 -4.446 -33.262 1.00 91.12 113 LYS A O 1
ATOM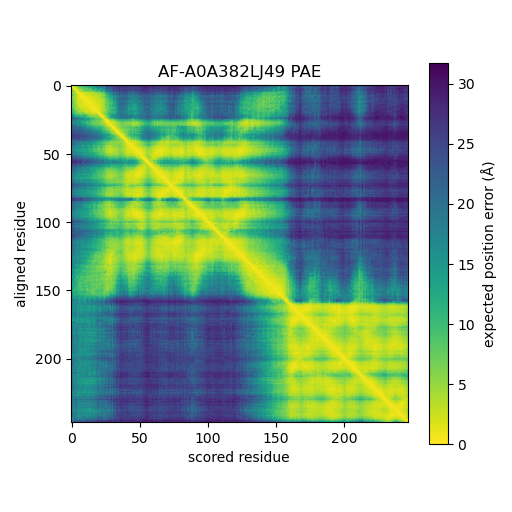 918 N N . VAL A 1 114 ? 32.792 -3.321 -32.734 1.00 91.81 114 VAL A N 1
ATOM 919 C CA . VAL A 1 114 ? 32.037 -3.619 -33.953 1.00 91.81 114 VAL A CA 1
ATOM 920 C C . VAL A 1 114 ? 31.767 -2.357 -34.755 1.00 91.81 114 VAL A C 1
ATOM 922 O O . VAL A 1 114 ? 31.729 -1.249 -34.204 1.00 91.81 114 VAL A O 1
ATOM 925 N N . LEU A 1 115 ? 31.545 -2.547 -36.052 1.00 91.75 115 LEU A N 1
ATOM 926 C CA . LEU A 1 115 ? 31.125 -1.510 -36.980 1.00 91.75 115 LEU A CA 1
ATOM 927 C C . LEU A 1 115 ? 29.766 -1.890 -37.588 1.00 91.75 115 LEU A C 1
ATOM 929 O O . LEU A 1 115 ? 29.602 -2.963 -38.161 1.00 91.75 115 LEU A O 1
ATOM 933 N N . ILE A 1 116 ? 28.768 -1.023 -37.415 1.00 91.25 116 ILE A N 1
ATOM 934 C CA . ILE A 1 116 ? 27.370 -1.306 -37.762 1.00 91.25 116 ILE A CA 1
ATOM 935 C C . ILE A 1 116 ? 26.881 -0.262 -38.769 1.00 91.25 116 ILE A C 1
ATOM 937 O O . ILE A 1 116 ? 26.729 0.904 -38.396 1.00 91.25 116 ILE A O 1
ATOM 941 N N . PRO A 1 117 ? 26.619 -0.616 -40.034 1.00 90.12 117 PRO A N 1
ATOM 942 C CA . PRO A 1 117 ? 26.037 0.307 -40.995 1.00 90.12 117 PRO A CA 1
ATOM 943 C C . PRO A 1 117 ? 24.582 0.610 -40.631 1.00 90.12 117 PRO A C 1
ATOM 945 O O . PRO A 1 117 ? 23.853 -0.253 -40.148 1.00 90.12 117 PRO A O 1
ATOM 948 N N . PHE A 1 118 ? 24.123 1.830 -40.911 1.00 86.88 118 PHE A N 1
ATOM 949 C CA . PHE A 1 118 ? 22.738 2.228 -40.622 1.00 86.88 118 PHE A CA 1
ATOM 950 C C . PHE A 1 118 ? 21.702 1.357 -41.343 1.00 86.88 118 PHE A C 1
ATOM 952 O O . PHE A 1 118 ? 20.591 1.190 -40.853 1.00 86.88 118 PHE A O 1
ATOM 959 N N . THR A 1 119 ? 22.069 0.768 -42.483 1.00 87.62 119 THR A N 1
ATOM 960 C CA . THR A 1 119 ? 21.223 -0.167 -43.237 1.00 87.62 119 THR A CA 1
ATOM 961 C C . THR A 1 119 ? 20.952 -1.479 -42.503 1.00 87.62 119 THR A C 1
ATOM 963 O O . THR A 1 119 ? 20.016 -2.171 -42.877 1.00 87.62 119 THR A O 1
ATOM 966 N N . ALA A 1 120 ? 21.753 -1.823 -41.491 1.00 89.69 120 ALA A N 1
ATOM 967 C CA . ALA A 1 120 ? 21.568 -3.011 -40.657 1.00 89.69 120 ALA A CA 1
ATOM 968 C C . ALA A 1 120 ? 20.714 -2.742 -39.403 1.00 89.69 120 ALA A C 1
ATOM 970 O O . ALA A 1 120 ? 20.568 -3.622 -38.558 1.00 89.69 120 ALA A O 1
ATOM 971 N N . ILE A 1 121 ? 20.198 -1.519 -39.233 1.00 89.25 121 ILE A N 1
ATOM 972 C CA . ILE A 1 121 ? 19.363 -1.135 -38.092 1.00 89.25 121 ILE A CA 1
ATOM 973 C C . ILE A 1 121 ? 17.908 -1.084 -38.556 1.00 89.25 121 ILE A C 1
ATOM 975 O O . ILE A 1 121 ? 17.527 -0.211 -39.336 1.00 89.25 121 ILE A O 1
ATOM 979 N N . ASP A 1 122 ? 17.083 -1.986 -38.031 1.00 88.75 122 ASP A N 1
ATOM 980 C CA . ASP A 1 122 ? 15.660 -2.067 -38.374 1.00 88.75 122 ASP A CA 1
ATOM 981 C C . ASP A 1 122 ? 14.843 -0.999 -37.640 1.00 88.75 122 ASP A C 1
ATOM 983 O O . ASP A 1 122 ? 13.927 -0.391 -38.203 1.00 88.75 122 ASP A O 1
ATOM 987 N N . GLN A 1 123 ? 15.173 -0.759 -36.370 1.00 86.75 123 GLN A N 1
ATOM 988 C CA . GLN A 1 123 ? 14.415 0.130 -35.497 1.00 86.75 123 GLN A CA 1
ATOM 989 C C . GLN A 1 123 ? 15.321 0.790 -34.456 1.00 86.75 123 GLN A C 1
ATOM 991 O O . GLN A 1 123 ? 16.258 0.183 -33.938 1.00 86.75 123 GLN A O 1
ATOM 996 N N . VAL A 1 124 ? 15.003 2.039 -34.113 1.00 86.94 124 VAL A N 1
ATOM 997 C CA . VAL A 1 124 ? 15.602 2.757 -32.984 1.00 86.94 124 VAL A CA 1
ATOM 998 C C . VAL A 1 124 ? 14.487 3.243 -32.071 1.00 86.94 124 VAL A C 1
ATOM 1000 O O . VAL A 1 124 ? 13.593 3.967 -32.506 1.00 86.94 124 VAL A O 1
ATOM 1003 N N . GLU A 1 125 ? 14.546 2.857 -30.803 1.00 87.06 125 GLU A N 1
ATOM 1004 C CA . GLU A 1 125 ? 13.635 3.323 -29.762 1.00 87.06 125 GLU A CA 1
ATOM 1005 C C . GLU A 1 125 ? 14.366 4.264 -28.809 1.00 87.06 125 GLU A C 1
ATOM 1007 O O . GLU A 1 125 ? 15.455 3.958 -28.320 1.00 87.06 125 GLU A O 1
ATOM 1012 N N . VAL A 1 126 ? 13.749 5.408 -28.515 1.00 88.19 126 VAL A N 1
ATOM 1013 C CA . VAL A 1 126 ? 14.274 6.386 -27.561 1.00 88.19 126 VAL A CA 1
ATOM 1014 C C . VAL A 1 126 ? 13.318 6.476 -26.381 1.00 88.19 126 VAL A C 1
ATOM 1016 O O . VAL A 1 126 ? 12.152 6.838 -26.532 1.00 88.19 126 VAL A O 1
ATOM 1019 N N . TYR A 1 127 ? 13.837 6.151 -25.204 1.00 87.12 127 TYR A N 1
ATOM 1020 C CA . TYR A 1 127 ? 13.129 6.186 -23.935 1.00 87.12 127 TYR A CA 1
ATOM 1021 C C . TYR A 1 127 ? 13.603 7.386 -23.136 1.00 87.12 127 TYR A C 1
ATOM 1023 O O . TYR A 1 127 ? 14.608 7.302 -22.424 1.00 87.12 127 TYR A O 1
ATOM 1031 N N . ASP A 1 128 ? 12.850 8.480 -23.250 1.00 88.44 128 ASP A N 1
ATOM 1032 C CA . ASP A 1 128 ? 13.096 9.678 -22.463 1.00 88.44 128 ASP A CA 1
ATOM 1033 C C . ASP A 1 128 ? 12.245 9.699 -21.196 1.00 88.44 128 ASP A C 1
ATOM 1035 O O . ASP A 1 128 ? 11.021 9.623 -21.272 1.00 88.44 128 ASP A O 1
ATOM 1039 N N . VAL A 1 129 ? 12.869 9.800 -20.025 1.00 87.25 129 VAL A N 1
ATOM 1040 C CA . VAL A 1 129 ? 12.165 9.915 -18.745 1.00 87.25 129 VAL A CA 1
ATOM 1041 C C . VAL A 1 129 ? 11.355 11.210 -18.731 1.00 87.25 129 VAL A C 1
ATOM 1043 O O . VAL A 1 129 ? 11.901 12.310 -18.826 1.00 87.25 129 VAL A O 1
ATOM 1046 N N . ASP A 1 130 ? 10.041 11.077 -18.569 1.00 86.38 130 ASP A N 1
ATOM 1047 C CA . ASP A 1 130 ? 9.121 12.195 -18.397 1.00 86.38 130 ASP A CA 1
ATOM 1048 C C . ASP A 1 130 ? 9.079 12.566 -16.911 1.00 86.38 130 ASP A C 1
ATOM 1050 O O . ASP A 1 130 ? 8.298 12.013 -16.126 1.00 86.38 130 ASP A O 1
ATOM 1054 N N . LEU A 1 131 ? 9.975 13.475 -16.513 1.00 82.31 131 LEU A N 1
ATOM 1055 C CA . LEU A 1 131 ? 10.090 13.942 -15.129 1.00 82.31 131 LEU A CA 1
ATOM 1056 C C . LEU A 1 131 ? 8.775 14.549 -14.627 1.00 82.31 131 LEU A C 1
ATOM 1058 O O . LEU A 1 131 ? 8.386 14.290 -13.491 1.00 82.31 131 LEU A O 1
ATOM 1062 N N . GLY A 1 132 ? 8.065 15.297 -15.477 1.00 83.56 132 GLY A N 1
ATOM 1063 C CA . GLY A 1 132 ? 6.805 15.944 -15.115 1.00 83.56 132 GLY A CA 1
ATOM 1064 C C . GLY A 1 132 ? 5.731 14.926 -14.745 1.00 83.56 132 GLY A C 1
ATOM 1065 O O . GLY A 1 132 ? 5.212 14.952 -13.629 1.00 83.56 132 GLY A O 1
ATOM 1066 N N . LYS A 1 133 ? 5.443 13.974 -15.642 1.00 83.06 133 LYS A N 1
ATOM 1067 C CA . LYS A 1 133 ? 4.460 12.912 -15.363 1.00 83.06 133 LYS A CA 1
ATOM 1068 C C . LYS A 1 133 ? 4.886 12.021 -14.204 1.00 83.06 133 LYS A C 1
ATOM 1070 O O . LYS A 1 133 ? 4.048 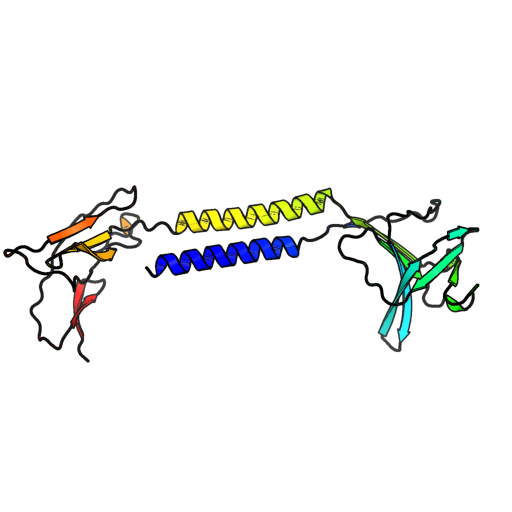11.644 -13.392 1.00 83.06 133 LYS A O 1
ATOM 1075 N N . THR A 1 134 ? 6.179 11.713 -14.102 1.00 82.62 134 THR A N 1
ATOM 1076 C CA . THR A 1 134 ? 6.710 10.882 -13.012 1.00 82.62 134 THR A CA 1
ATOM 1077 C C . THR A 1 134 ? 6.491 11.544 -11.649 1.00 82.62 134 THR A C 1
ATOM 1079 O O . THR A 1 134 ? 6.023 10.881 -10.723 1.00 82.62 134 THR A O 1
ATOM 1082 N N . ILE A 1 135 ? 6.750 12.852 -11.524 1.00 81.56 135 ILE A N 1
ATOM 1083 C CA . ILE A 1 135 ? 6.476 13.610 -10.294 1.00 81.56 135 ILE A CA 1
ATOM 1084 C C . ILE A 1 135 ? 4.977 13.596 -9.986 1.00 81.56 135 ILE A C 1
ATOM 1086 O O . ILE A 1 135 ? 4.601 13.265 -8.866 1.00 81.56 135 ILE A O 1
ATOM 1090 N N . VAL A 1 136 ? 4.122 13.890 -10.972 1.00 83.31 136 VAL A N 1
ATOM 1091 C CA . VAL A 1 136 ? 2.660 13.942 -10.785 1.00 83.31 136 VAL A CA 1
ATOM 1092 C C . VAL A 1 136 ? 2.089 12.604 -10.310 1.00 83.31 136 VAL A C 1
ATOM 1094 O O . VAL A 1 136 ? 1.307 12.569 -9.364 1.00 83.31 136 VAL A O 1
ATOM 1097 N N . TYR A 1 137 ? 2.478 11.486 -10.924 1.00 79.50 137 TYR A N 1
ATOM 1098 C CA . TYR A 1 137 ? 1.989 10.174 -10.493 1.00 79.50 137 TYR A CA 1
ATOM 1099 C C . TYR A 1 137 ? 2.471 9.812 -9.089 1.00 79.50 137 TYR A C 1
ATOM 1101 O O . TYR A 1 137 ? 1.703 9.268 -8.294 1.00 79.50 137 TYR A O 1
ATOM 1109 N N . SER A 1 138 ? 3.715 10.163 -8.762 1.00 74.69 138 SER A N 1
ATOM 1110 C CA . SER A 1 138 ? 4.277 9.907 -7.435 1.00 74.69 138 SER A CA 1
ATOM 1111 C C . SER A 1 138 ? 3.548 10.715 -6.356 1.00 74.69 138 SER A C 1
ATOM 1113 O O . SER A 1 138 ? 3.187 10.170 -5.315 1.00 74.69 138 SER A O 1
ATOM 1115 N N . THR A 1 139 ? 3.267 11.998 -6.605 1.00 77.19 139 THR A N 1
ATOM 1116 C CA . THR A 1 139 ? 2.565 12.858 -5.639 1.00 77.19 139 THR A CA 1
ATOM 1117 C C . THR A 1 139 ? 1.105 12.453 -5.454 1.00 77.19 139 THR A C 1
ATOM 1119 O O . THR A 1 139 ? 0.640 12.405 -4.316 1.00 77.19 139 THR A O 1
ATOM 1122 N N . LEU A 1 140 ? 0.396 12.095 -6.531 1.00 80.38 140 LEU A N 1
ATOM 1123 C CA . LEU A 1 140 ? -0.981 11.594 -6.451 1.00 80.38 140 LEU A CA 1
ATOM 1124 C C . LEU A 1 140 ? -1.079 10.298 -5.636 1.00 80.38 140 LEU A C 1
ATOM 1126 O O . LEU A 1 140 ? -1.985 10.169 -4.814 1.00 80.38 140 LEU A O 1
ATOM 1130 N N . GLY A 1 141 ? -0.134 9.368 -5.807 1.00 75.69 141 GLY A N 1
ATOM 1131 C CA . GLY A 1 141 ? -0.097 8.128 -5.023 1.00 75.69 141 GLY A CA 1
ATOM 1132 C C . GLY A 1 141 ? 0.067 8.375 -3.518 1.00 75.69 141 GLY A C 1
ATOM 1133 O O . GLY A 1 141 ? -0.648 7.786 -2.700 1.00 75.69 141 GLY A O 1
ATOM 1134 N N . ILE A 1 142 ? 0.962 9.296 -3.142 1.00 76.50 142 ILE A N 1
ATOM 1135 C CA . ILE A 1 142 ? 1.179 9.683 -1.738 1.00 76.50 142 ILE A CA 1
ATOM 1136 C C . ILE A 1 142 ? -0.073 10.358 -1.167 1.00 76.50 142 ILE A C 1
ATOM 1138 O O . ILE A 1 142 ? -0.562 9.957 -0.110 1.00 76.50 142 ILE A O 1
ATOM 1142 N N . ALA A 1 143 ? -0.606 11.361 -1.871 1.00 80.50 143 ALA A N 1
ATOM 1143 C CA . ALA A 1 143 ? -1.777 12.112 -1.429 1.00 80.50 143 ALA A CA 1
ATOM 1144 C C . ALA A 1 143 ? -3.004 11.205 -1.252 1.00 80.50 143 ALA A C 1
ATOM 1146 O O . ALA A 1 143 ? -3.699 11.312 -0.243 1.00 80.50 143 ALA A O 1
ATOM 1147 N N . GLY A 1 144 ? -3.230 10.269 -2.181 1.00 80.88 144 GLY A N 1
ATOM 1148 C CA . GLY A 1 144 ? -4.304 9.282 -2.076 1.00 80.88 144 GLY A CA 1
ATOM 1149 C C . GLY A 1 144 ? -4.178 8.419 -0.820 1.00 80.88 144 GLY A C 1
ATOM 1150 O O . GLY A 1 144 ? -5.140 8.273 -0.070 1.00 80.88 144 GLY A O 1
ATOM 1151 N N . THR A 1 145 ? -2.973 7.919 -0.532 1.00 75.94 145 THR A N 1
ATOM 1152 C CA . THR A 1 145 ? -2.734 7.075 0.649 1.00 75.94 145 THR A CA 1
ATOM 1153 C C . THR A 1 145 ? -2.951 7.842 1.956 1.00 75.94 145 THR A C 1
ATOM 1155 O O . THR A 1 145 ? -3.635 7.353 2.856 1.00 75.94 145 THR A O 1
ATOM 1158 N N . LEU A 1 146 ? -2.424 9.067 2.055 1.00 79.88 146 LEU A N 1
ATOM 1159 C CA . LEU A 1 146 ? -2.637 9.930 3.222 1.00 79.88 146 LEU A CA 1
ATOM 1160 C C . LEU A 1 146 ? -4.118 10.284 3.410 1.00 79.88 146 LEU A C 1
ATOM 1162 O O . LEU A 1 146 ? -4.610 10.267 4.538 1.00 79.88 146 LEU A O 1
ATOM 1166 N N . GLY A 1 147 ? -4.841 10.543 2.317 1.00 82.12 147 GLY A N 1
ATOM 1167 C CA . GLY A 1 147 ? -6.284 10.778 2.339 1.00 82.12 147 GLY A CA 1
ATOM 1168 C C . GLY A 1 147 ? -7.062 9.589 2.908 1.00 82.12 147 GLY A C 1
ATOM 1169 O O . GLY A 1 147 ? -7.900 9.770 3.790 1.00 82.12 147 GLY A O 1
ATOM 1170 N N . CYS A 1 148 ? -6.744 8.363 2.481 1.00 78.88 148 CYS A N 1
ATOM 1171 C CA . CYS A 1 148 ? -7.359 7.152 3.030 1.00 78.88 148 CYS A CA 1
ATOM 1172 C C . CYS A 1 148 ? -7.084 6.983 4.532 1.00 78.88 148 CYS A C 1
ATOM 1174 O O . CYS A 1 148 ? -8.010 6.694 5.288 1.00 78.88 148 CYS A O 1
ATOM 1176 N N . ILE A 1 149 ? -5.842 7.206 4.983 1.00 78.38 149 ILE A N 1
ATOM 1177 C CA . ILE A 1 149 ? -5.486 7.138 6.412 1.00 78.38 149 ILE A CA 1
ATOM 1178 C C . ILE A 1 149 ? -6.299 8.154 7.217 1.00 78.38 149 ILE A C 1
ATOM 1180 O O . ILE A 1 149 ? -6.850 7.817 8.265 1.00 78.38 149 ILE A O 1
ATOM 1184 N N . PHE A 1 150 ? -6.404 9.386 6.722 1.00 79.75 150 PHE A N 1
ATOM 1185 C CA . PHE A 1 150 ? -7.166 10.440 7.381 1.00 79.75 150 PHE A CA 1
ATOM 1186 C C . PHE A 1 150 ? -8.648 10.068 7.538 1.00 79.75 150 PHE A C 1
ATOM 1188 O O . PHE A 1 150 ? -9.205 10.219 8.625 1.00 79.75 150 PHE A O 1
ATOM 1195 N N . ILE A 1 151 ? -9.266 9.512 6.490 1.00 79.69 151 ILE A N 1
ATOM 1196 C CA . ILE A 1 151 ? -10.654 9.027 6.537 1.00 79.69 151 ILE A CA 1
ATOM 1197 C C . ILE A 1 151 ? -10.811 7.910 7.577 1.00 79.69 151 ILE A C 1
ATOM 1199 O O . ILE A 1 151 ? -11.745 7.951 8.372 1.00 79.69 151 ILE A O 1
ATOM 1203 N N . ILE A 1 152 ? -9.892 6.942 7.622 1.00 75.88 152 ILE A N 1
ATOM 1204 C CA . ILE A 1 152 ? -9.937 5.854 8.612 1.00 75.88 152 ILE A CA 1
ATOM 1205 C C . ILE A 1 152 ? -9.861 6.413 10.036 1.00 75.88 152 ILE A C 1
ATOM 1207 O O . ILE A 1 152 ? -10.671 6.038 10.879 1.00 75.88 152 ILE A O 1
ATOM 1211 N N . ILE A 1 153 ? -8.938 7.341 10.308 1.00 73.31 153 ILE A N 1
ATOM 1212 C CA . ILE A 1 153 ? -8.809 7.963 11.634 1.00 73.31 153 ILE A CA 1
ATOM 1213 C C . ILE A 1 153 ? -10.120 8.643 12.038 1.00 73.31 153 ILE A C 1
ATOM 1215 O O . ILE A 1 153 ? -10.578 8.449 13.164 1.00 73.31 153 ILE A O 1
ATOM 1219 N N . LEU A 1 154 ? -10.746 9.391 11.124 1.00 71.00 154 LEU A N 1
ATOM 1220 C CA . LEU A 1 154 ? -12.042 10.025 11.375 1.00 71.00 154 LEU A CA 1
ATOM 1221 C C . LEU A 1 154 ? -13.143 9.007 11.696 1.00 71.00 154 LEU A C 1
ATOM 1223 O O . LEU A 1 154 ? -13.924 9.247 12.610 1.00 71.00 154 LEU A O 1
ATOM 1227 N N . LEU A 1 155 ? -13.179 7.873 10.993 1.00 70.75 155 LEU A N 1
ATOM 1228 C CA . LEU A 1 155 ? -14.176 6.817 11.205 1.00 70.75 155 LEU A CA 1
ATOM 1229 C C . LEU A 1 155 ? -13.961 6.007 12.494 1.00 70.75 155 LEU A C 1
ATOM 1231 O O . LEU A 1 155 ? -14.881 5.339 12.948 1.00 70.75 155 LEU A O 1
ATOM 1235 N N . THR A 1 156 ? -12.759 6.031 13.078 1.00 65.12 156 THR A N 1
ATOM 1236 C CA . THR A 1 156 ? -12.402 5.197 14.248 1.00 65.12 156 THR A CA 1
ATOM 1237 C C . THR A 1 156 ? -12.526 5.884 15.609 1.00 65.12 156 THR A C 1
ATOM 1239 O O . THR A 1 156 ? -12.124 5.301 16.617 1.00 65.12 156 THR A O 1
ATOM 1242 N N . LYS A 1 157 ? -13.063 7.106 15.686 1.00 67.69 157 LYS A N 1
ATOM 1243 C CA . LYS A 1 157 ? -13.376 7.722 16.986 1.00 67.69 157 LYS A CA 1
ATOM 1244 C C . LYS A 1 157 ? -14.560 6.983 17.624 1.00 67.69 157 LYS A C 1
ATOM 1246 O O . LYS A 1 157 ? -15.545 6.745 16.934 1.00 67.69 157 LYS A O 1
ATOM 1251 N N . SER A 1 158 ? -14.452 6.573 18.894 1.00 61.34 158 SER A N 1
ATOM 1252 C CA . SER A 1 158 ? -15.560 5.889 19.574 1.00 61.34 158 SER A CA 1
ATOM 1253 C C . SER A 1 158 ? -16.587 6.909 20.062 1.00 61.34 158 SER A C 1
ATOM 1255 O O . SER A 1 158 ? -16.268 7.839 20.784 1.00 61.34 158 SER A O 1
ATOM 1257 N N . SER A 1 159 ? -17.827 6.757 19.622 1.00 62.16 159 SER A N 1
ATOM 1258 C CA . SER A 1 159 ? -18.911 7.710 19.899 1.00 62.16 159 SER A CA 1
ATOM 1259 C C . SER A 1 159 ? -19.845 7.258 21.029 1.00 62.16 159 SER A C 1
ATOM 1261 O O . SER A 1 159 ? -20.950 7.761 21.209 1.00 62.16 159 SER A O 1
ATOM 1263 N N . CYS A 1 160 ? -19.478 6.200 21.748 1.00 75.25 160 CYS A N 1
ATOM 1264 C CA . CYS A 1 160 ? -20.415 5.519 22.635 1.00 75.25 160 CYS A CA 1
ATOM 1265 C C . CYS A 1 160 ? -20.199 5.974 24.086 1.00 75.25 160 CYS A C 1
ATOM 1267 O O . CYS A 1 160 ? -19.054 6.199 24.481 1.00 75.25 160 CYS A O 1
ATOM 1269 N N . PRO A 1 161 ? -21.262 6.132 24.896 1.00 85.50 161 PRO A N 1
ATOM 1270 C CA . PRO A 1 161 ? -21.127 6.408 26.323 1.00 85.50 161 PRO A CA 1
ATOM 1271 C C . PRO A 1 161 ? -20.298 5.334 27.028 1.00 85.50 161 PRO A C 1
ATOM 1273 O O . PRO A 1 161 ? -20.554 4.139 26.881 1.00 85.50 161 PRO A O 1
ATOM 1276 N N . PHE A 1 162 ? -19.330 5.789 27.823 1.00 90.50 162 PHE A N 1
ATOM 1277 C CA . PHE A 1 162 ? -18.439 4.944 28.607 1.00 90.50 162 PHE A CA 1
ATOM 1278 C C . PHE A 1 162 ? -19.068 4.684 29.974 1.00 90.50 162 PHE A C 1
ATOM 1280 O O . PHE A 1 162 ? -19.445 5.626 30.677 1.00 90.50 162 PHE A O 1
ATOM 1287 N N . ILE A 1 163 ? -19.157 3.414 30.359 1.00 93.94 163 ILE A N 1
ATOM 1288 C CA . ILE A 1 163 ? -19.715 2.981 31.638 1.00 93.94 163 ILE A CA 1
ATOM 1289 C C . ILE A 1 163 ? -18.589 2.560 32.566 1.00 93.94 163 ILE A C 1
ATOM 1291 O O . ILE A 1 163 ? -17.769 1.702 32.232 1.00 93.94 163 ILE A O 1
ATOM 1295 N N . TYR A 1 164 ? -18.580 3.159 33.751 1.00 95.81 164 TYR A N 1
ATOM 1296 C CA . TYR A 1 164 ? -17.672 2.814 34.829 1.00 95.81 164 TYR A CA 1
ATOM 1297 C C . TYR A 1 164 ? -18.464 2.378 36.057 1.00 95.81 164 TYR A C 1
ATOM 1299 O O . TYR A 1 164 ? -19.437 3.034 36.433 1.00 95.81 164 TYR A O 1
ATOM 1307 N N . ALA A 1 165 ? -18.016 1.314 36.713 1.00 96.94 165 ALA A N 1
ATOM 1308 C CA . ALA A 1 165 ? -18.581 0.838 37.970 1.00 96.94 165 ALA A CA 1
ATOM 1309 C C . ALA A 1 165 ? -17.596 1.092 39.112 1.00 96.94 165 ALA A C 1
ATOM 1311 O O . ALA A 1 165 ? -16.383 0.968 38.933 1.00 96.94 165 ALA A O 1
ATOM 1312 N N . TYR A 1 166 ? -18.115 1.482 40.275 1.00 97.12 166 TYR A N 1
ATOM 1313 C CA . TYR A 1 166 ? -17.301 1.637 41.472 1.00 97.12 166 TYR A CA 1
ATOM 1314 C C . TYR A 1 166 ? -17.100 0.283 42.154 1.00 97.12 166 TYR A C 1
ATOM 1316 O O . TYR A 1 166 ? -18.070 -0.410 42.466 1.00 97.12 166 TYR A O 1
ATOM 1324 N N . ASN A 1 167 ? -15.843 -0.077 42.394 1.00 95.06 167 ASN A N 1
ATOM 1325 C CA . ASN A 1 167 ? -15.461 -1.366 42.976 1.00 95.06 167 ASN A CA 1
ATOM 1326 C C . ASN A 1 167 ? -15.146 -1.302 44.481 1.00 95.06 167 ASN A C 1
ATOM 1328 O O . ASN A 1 167 ? -14.526 -2.215 45.011 1.00 95.06 167 ASN A O 1
ATOM 1332 N N . GLY A 1 168 ? -15.511 -0.208 45.157 1.00 94.69 168 GLY A N 1
ATOM 1333 C CA . GLY A 1 168 ? -15.168 0.037 46.563 1.00 94.69 168 GLY A CA 1
ATOM 1334 C C . GLY A 1 168 ? -13.933 0.915 46.772 1.00 94.69 168 GLY A C 1
ATOM 1335 O O . GLY A 1 168 ? -13.795 1.518 47.832 1.00 94.69 168 GLY A O 1
ATOM 1336 N N . GLU A 1 169 ? -13.070 1.047 45.762 1.00 94.88 169 GLU A N 1
ATOM 1337 C CA . GLU A 1 169 ? -11.866 1.883 45.824 1.00 94.88 169 GLU A CA 1
ATOM 1338 C C . GLU A 1 169 ? -11.864 2.945 44.718 1.00 94.88 169 GLU A C 1
ATOM 1340 O O . GLU A 1 169 ? -11.679 4.137 44.982 1.00 94.88 169 GLU A O 1
ATOM 1345 N N . SER A 1 170 ? -12.128 2.541 43.472 1.00 95.94 170 SER A N 1
ATOM 1346 C CA . SER A 1 170 ? -12.073 3.415 42.299 1.00 95.94 170 SER A CA 1
ATOM 1347 C C . SER A 1 170 ? -13.136 3.069 41.250 1.00 95.94 170 SER A C 1
ATOM 1349 O O . SER A 1 170 ? -13.819 2.049 41.329 1.00 95.94 170 SER A O 1
ATOM 1351 N N . TYR A 1 171 ? -13.311 3.961 40.272 1.00 96.19 171 TYR A N 1
ATOM 1352 C CA . TYR A 1 171 ? -14.163 3.709 39.110 1.00 96.19 171 TYR A CA 1
ATOM 1353 C C . TYR A 1 171 ? -13.375 2.941 38.049 1.00 96.19 171 TYR A C 1
ATOM 1355 O O . TYR A 1 171 ? -12.409 3.472 37.500 1.00 96.19 171 TYR A O 1
ATOM 1363 N N . GLU A 1 172 ? -13.828 1.737 37.716 1.00 96.00 172 GLU A N 1
ATOM 1364 C CA . GLU A 1 172 ? -13.237 0.899 36.675 1.00 96.00 172 GLU A CA 1
ATOM 1365 C C . GLU A 1 172 ? -14.114 0.898 35.420 1.00 96.00 172 GLU A C 1
ATOM 1367 O O . GLU A 1 172 ? -15.340 0.837 35.507 1.00 96.00 172 GLU A O 1
ATOM 1372 N N . PHE A 1 173 ? -13.489 0.998 34.243 1.00 93.69 173 PHE A N 1
ATOM 1373 C CA . PHE A 1 173 ? -14.198 0.960 32.964 1.00 93.69 173 PHE A CA 1
ATOM 1374 C C . PHE A 1 173 ? -14.723 -0.449 32.687 1.00 93.69 173 PHE A C 1
ATOM 1376 O O . PHE A 1 173 ? -13.939 -1.389 32.572 1.00 93.69 173 PHE A O 1
ATOM 1383 N N . VAL A 1 174 ? -16.037 -0.570 32.515 1.00 94.06 174 VAL A N 1
ATOM 1384 C CA . VAL A 1 174 ? -16.709 -1.854 32.288 1.00 94.06 174 VAL A CA 1
ATOM 1385 C C . VAL A 1 174 ? -17.001 -2.078 30.808 1.00 94.06 174 VAL A C 1
ATOM 1387 O O . VAL A 1 174 ? -16.824 -3.180 30.292 1.00 94.06 174 VAL A O 1
ATOM 1390 N N . GLY A 1 175 ? -17.422 -1.033 30.099 1.00 91.25 175 GLY A N 1
ATOM 1391 C CA . GLY A 1 175 ? -17.802 -1.154 28.698 1.00 91.25 175 GLY A CA 1
ATOM 1392 C C . GLY A 1 175 ? -18.444 0.103 28.132 1.00 91.25 175 GLY A C 1
ATOM 1393 O O . GLY A 1 175 ? -18.522 1.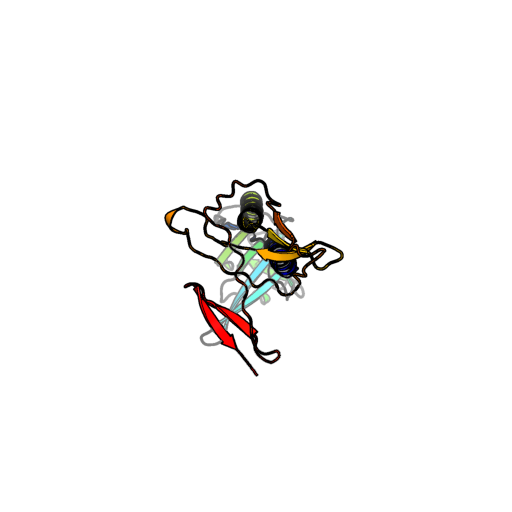141 28.785 1.00 91.25 175 GLY A O 1
ATOM 1394 N N . GLU A 1 176 ? -18.898 -0.011 26.891 1.00 89.75 176 GLU A N 1
ATOM 1395 C CA . GLU A 1 176 ? -19.677 1.012 26.195 1.00 89.75 176 GLU A CA 1
ATOM 1396 C C . GLU A 1 176 ? -21.110 0.498 25.996 1.00 89.75 176 GLU A C 1
ATOM 1398 O O . GLU A 1 176 ? -21.310 -0.713 25.889 1.00 89.75 176 GLU A O 1
ATOM 1403 N N . ILE A 1 177 ? -22.091 1.402 25.929 1.00 88.75 177 ILE A N 1
ATOM 1404 C CA . ILE A 1 177 ? -23.494 1.060 25.627 1.00 88.75 177 ILE A CA 1
ATOM 1405 C C . ILE A 1 177 ? -24.023 1.824 24.409 1.00 88.75 177 ILE A C 1
ATOM 1407 O O . ILE A 1 177 ? -23.510 2.877 24.029 1.00 88.75 177 ILE A O 1
ATOM 1411 N N . TYR A 1 178 ? -25.058 1.261 23.790 1.00 85.88 178 TYR A N 1
ATOM 1412 C CA . TYR A 1 178 ? -25.747 1.720 22.584 1.00 85.88 178 TYR A CA 1
ATOM 1413 C C . TYR A 1 178 ? -24.829 1.833 21.356 1.00 85.88 178 TYR A C 1
ATOM 1415 O O . TYR A 1 178 ? -25.037 2.684 20.484 1.00 85.88 178 TYR A O 1
ATOM 1423 N N . SER A 1 179 ? -23.812 0.966 21.240 1.00 81.50 179 SER A N 1
ATOM 1424 C CA . SER A 1 179 ? -22.816 1.062 20.165 1.00 81.50 179 SER A CA 1
ATOM 1425 C C . SER A 1 179 ? -23.447 1.027 18.772 1.00 81.50 179 SER A C 1
ATOM 1427 O O . SER A 1 179 ? -24.114 0.070 18.385 1.00 81.50 179 SER A O 1
ATOM 1429 N N . GLY A 1 180 ? -23.247 2.083 17.982 1.00 80.56 180 GLY A N 1
ATOM 1430 C CA . GLY A 1 180 ? -23.829 2.203 16.641 1.00 80.56 180 GLY A CA 1
ATOM 1431 C C . GLY A 1 180 ? -25.305 2.627 16.606 1.00 80.56 180 GLY A C 1
ATOM 1432 O O . GLY A 1 180 ? -25.895 2.644 15.528 1.00 80.56 180 GLY A O 1
ATOM 1433 N N . ALA A 1 181 ? -25.923 2.997 17.733 1.00 87.38 181 ALA A N 1
ATOM 1434 C CA . ALA A 1 181 ? -27.248 3.627 17.778 1.00 87.38 181 ALA A CA 1
ATOM 1435 C C . ALA A 1 181 ? -27.177 5.136 17.443 1.00 87.38 181 ALA A C 1
ATOM 1437 O O . ALA A 1 181 ? -27.571 5.990 18.227 1.00 87.38 181 ALA A O 1
ATOM 1438 N N . ILE A 1 182 ? -26.645 5.475 16.265 1.00 86.06 182 ILE A N 1
ATOM 1439 C CA . ILE A 1 182 ? -26.315 6.863 15.875 1.00 86.06 182 ILE A CA 1
ATOM 1440 C C . ILE A 1 182 ? -27.500 7.680 15.319 1.00 86.06 182 ILE A C 1
ATOM 1442 O O . ILE A 1 182 ? -27.323 8.832 14.929 1.00 86.06 182 ILE A O 1
ATOM 1446 N N . HIS A 1 183 ? -28.696 7.091 15.211 1.00 87.88 183 HIS A N 1
ATOM 1447 C CA . HIS A 1 183 ? -29.889 7.736 14.645 1.00 87.88 183 HIS A CA 1
ATOM 1448 C C . HIS A 1 183 ? -31.165 7.182 15.312 1.00 87.88 183 HIS A C 1
ATOM 1450 O O . HIS A 1 183 ? -31.168 5.995 15.638 1.00 87.88 183 HIS A O 1
ATOM 1456 N N . PRO A 1 184 ? -32.262 7.958 15.466 1.00 89.50 184 PRO A N 1
ATOM 1457 C CA . PRO A 1 184 ? -33.457 7.523 16.208 1.00 89.50 184 PRO A CA 1
ATOM 1458 C C . PRO A 1 184 ? -34.054 6.145 15.836 1.00 89.50 184 PRO A C 1
ATOM 1460 O O . PRO A 1 184 ? -34.403 5.396 16.734 1.00 89.50 184 PRO A O 1
ATOM 1463 N N . PRO A 1 185 ? -34.119 5.711 14.561 1.00 93.50 185 PRO A N 1
ATOM 1464 C CA . PRO A 1 185 ? -34.591 4.372 14.187 1.00 93.50 185 PRO A CA 1
ATOM 1465 C C . PRO A 1 185 ? -33.684 3.220 14.641 1.00 93.50 185 PRO A C 1
ATOM 1467 O O . PRO A 1 185 ? -34.067 2.062 14.511 1.00 93.50 185 PRO A O 1
ATOM 1470 N N . LEU A 1 186 ? -32.463 3.519 15.094 1.00 91.50 186 LEU A N 1
ATOM 1471 C CA . LEU A 1 186 ? -31.519 2.549 15.652 1.00 91.50 186 LEU A CA 1
ATOM 1472 C C . LEU A 1 186 ? -31.587 2.495 17.185 1.00 91.50 186 LEU A C 1
ATOM 1474 O O . LEU A 1 186 ? -30.805 1.748 17.784 1.00 91.50 186 LEU A O 1
ATOM 1478 N N . GLU A 1 187 ? -32.480 3.284 17.798 1.00 91.75 187 GLU A N 1
ATOM 1479 C CA . GLU A 1 187 ? -32.791 3.223 19.222 1.00 91.75 187 GLU A CA 1
ATOM 1480 C C . GLU A 1 187 ? -33.223 1.805 19.599 1.00 91.75 187 GLU A C 1
ATOM 1482 O O . GLU A 1 187 ? -34.041 1.171 18.929 1.00 91.75 187 GLU A O 1
ATOM 1487 N N . ARG A 1 188 ? -32.615 1.294 20.664 1.00 91.75 188 ARG A N 1
ATOM 1488 C CA . ARG A 1 188 ? -32.835 -0.050 21.186 1.00 91.75 188 ARG A CA 1
ATOM 1489 C C . ARG A 1 188 ? -32.295 -0.131 22.604 1.00 91.75 188 ARG A C 1
ATOM 1491 O O . ARG A 1 188 ? -31.420 0.651 22.977 1.00 91.75 188 ARG A O 1
ATOM 1498 N N . HIS A 1 189 ? -32.770 -1.116 23.350 1.00 92.44 189 HIS A N 1
ATOM 1499 C CA . HIS A 1 189 ? -32.157 -1.479 24.619 1.00 92.44 189 HIS A CA 1
ATOM 1500 C C . HIS A 1 189 ? -30.765 -2.068 24.385 1.00 92.44 189 HIS A C 1
ATOM 1502 O O . HIS A 1 189 ? -30.520 -2.745 23.382 1.00 92.44 189 HIS A O 1
ATOM 1508 N N . ASP A 1 190 ? -29.862 -1.789 25.316 1.00 91.94 190 ASP A N 1
ATOM 1509 C CA . ASP A 1 190 ? -28.542 -2.393 25.375 1.00 91.94 190 ASP A CA 1
ATOM 1510 C C . ASP A 1 190 ? -28.278 -2.818 26.816 1.00 91.94 190 ASP A C 1
ATOM 1512 O O . ASP A 1 190 ? -28.679 -2.123 27.753 1.00 91.94 190 ASP A O 1
ATOM 1516 N N . TYR A 1 191 ? -27.654 -3.977 26.985 1.00 93.19 191 TYR A N 1
ATOM 1517 C CA . TYR A 1 191 ? -27.488 -4.622 28.281 1.00 93.19 191 TYR A CA 1
ATOM 1518 C C . TYR A 1 191 ? -26.006 -4.873 28.511 1.00 93.19 191 TYR A C 1
ATOM 1520 O O . TYR A 1 191 ? -25.345 -5.536 27.712 1.00 93.19 191 TYR A O 1
ATOM 1528 N N . LEU A 1 192 ? -25.487 -4.337 29.613 1.00 93.56 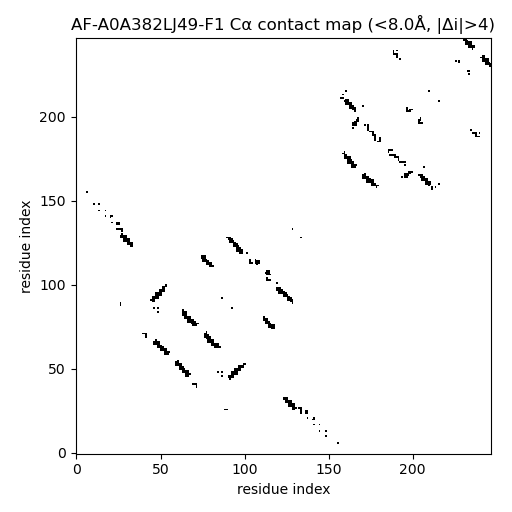192 LEU A N 1
ATOM 1529 C CA . LEU A 1 192 ? -24.078 -4.429 29.965 1.00 93.56 192 LEU A CA 1
ATOM 1530 C C . LEU A 1 192 ? -23.945 -5.045 31.366 1.00 93.56 192 LEU A C 1
ATOM 1532 O O . LEU A 1 192 ? -24.428 -4.441 32.325 1.00 93.56 192 LEU A O 1
ATOM 1536 N N . PRO A 1 193 ? -23.301 -6.217 31.515 1.00 93.38 193 PRO A N 1
ATOM 1537 C CA . PRO A 1 193 ? -22.995 -6.766 32.832 1.00 93.38 193 PRO A CA 1
ATOM 1538 C C . PRO A 1 193 ? -22.013 -5.860 33.587 1.00 93.38 193 PRO A C 1
ATOM 1540 O O . PRO A 1 193 ? -21.109 -5.280 32.988 1.00 93.38 193 PRO A O 1
ATOM 1543 N N . LEU A 1 194 ? -22.169 -5.771 34.911 1.00 94.81 194 LEU A N 1
ATOM 1544 C CA . LEU A 1 194 ? -21.363 -4.918 35.796 1.00 94.81 194 LEU A CA 1
ATOM 1545 C C . LEU A 1 194 ? -20.582 -5.761 36.831 1.00 94.81 194 LEU A C 1
ATOM 1547 O O . LEU A 1 194 ? -20.856 -5.665 38.025 1.00 94.81 194 LEU A O 1
ATOM 1551 N N . PRO A 1 195 ? -19.607 -6.592 36.412 1.00 90.94 195 PRO A N 1
ATOM 1552 C CA . PRO A 1 195 ? -19.000 -7.625 37.266 1.00 90.94 195 PRO A CA 1
ATOM 1553 C C . PRO A 1 195 ? -18.172 -7.085 38.441 1.00 90.94 195 PRO A C 1
ATOM 1555 O O . PRO A 1 195 ? -17.948 -7.795 39.414 1.00 90.94 195 PRO A O 1
ATOM 1558 N N . VAL A 1 196 ? -17.695 -5.842 38.350 1.00 94.38 196 VAL A N 1
ATOM 1559 C CA . VAL A 1 196 ? -16.853 -5.204 39.379 1.00 94.38 196 VAL A CA 1
ATOM 1560 C C . VAL A 1 196 ? -17.643 -4.291 40.318 1.00 94.38 196 VAL A C 1
ATOM 1562 O O . VAL A 1 196 ? -17.059 -3.689 41.214 1.00 94.38 196 VAL A O 1
ATOM 1565 N N . LEU A 1 197 ? -18.955 -4.141 40.101 1.00 95.12 197 LEU A N 1
ATOM 1566 C CA . LEU A 1 197 ? -19.793 -3.243 40.887 1.00 95.12 197 LEU A CA 1
ATOM 1567 C C . LEU A 1 197 ? -19.958 -3.785 42.310 1.00 95.12 197 LEU A C 1
ATOM 1569 O O . LEU A 1 197 ? -20.432 -4.903 42.502 1.00 95.12 197 LEU A O 1
ATOM 1573 N N . GLN A 1 198 ? -19.611 -2.969 43.303 1.00 93.56 198 GLN A N 1
ATOM 1574 C CA . GLN A 1 198 ? -19.775 -3.316 44.713 1.00 93.56 198 GLN A CA 1
ATOM 1575 C C . GLN A 1 198 ? -20.634 -2.277 45.440 1.00 93.56 198 GLN A C 1
ATOM 1577 O O . GLN A 1 198 ? -20.541 -1.084 45.131 1.00 93.56 198 GLN A O 1
ATOM 1582 N N . PRO A 1 199 ? -21.466 -2.702 46.407 1.00 93.31 199 PRO A N 1
ATOM 1583 C CA . PRO A 1 199 ? -22.197 -1.772 47.247 1.00 93.31 199 PRO A CA 1
ATOM 1584 C C . PRO A 1 199 ? -21.246 -1.149 48.275 1.00 93.31 199 PRO A C 1
ATOM 1586 O O . PRO A 1 199 ? -20.513 -1.856 48.967 1.00 93.31 199 PRO A O 1
ATOM 1589 N N . VAL A 1 200 ? -21.291 0.171 48.416 1.00 93.62 200 VAL A N 1
ATOM 1590 C CA . VAL A 1 200 ? -20.554 0.918 49.443 1.00 93.62 200 VAL A CA 1
ATOM 1591 C C . VAL A 1 200 ? -21.561 1.726 50.231 1.00 93.62 200 VAL A C 1
ATOM 1593 O O . VAL A 1 200 ? -22.343 2.463 49.647 1.00 93.62 200 VAL A O 1
ATOM 1596 N N . GLU A 1 201 ? -21.589 1.537 51.551 1.00 91.44 201 GLU A N 1
ATOM 1597 C CA . GLU A 1 201 ? -22.563 2.205 52.428 1.00 91.44 201 GLU A CA 1
ATOM 1598 C C . GLU A 1 201 ? -24.028 2.000 51.974 1.00 91.44 201 GLU A C 1
ATOM 1600 O O . GLU A 1 201 ? -24.859 2.892 52.090 1.00 91.44 201 GLU A O 1
ATOM 1605 N N . ASN A 1 202 ? -24.354 0.793 51.485 1.00 91.56 202 ASN A N 1
ATOM 1606 C CA . ASN A 1 202 ? -25.652 0.421 50.892 1.00 91.56 202 ASN A CA 1
ATOM 1607 C C . ASN A 1 202 ? -26.019 1.145 49.581 1.00 91.56 202 ASN A C 1
ATOM 1609 O O . ASN A 1 202 ? -27.176 1.093 49.164 1.00 91.56 202 ASN A O 1
ATOM 1613 N N . GLU A 1 203 ? -25.057 1.758 48.893 1.00 93.88 203 GLU A N 1
ATOM 1614 C CA . GLU A 1 203 ? -25.272 2.410 47.601 1.00 93.88 203 GLU A CA 1
ATOM 1615 C C . GLU A 1 203 ? -24.421 1.782 46.491 1.00 93.88 203 GLU A C 1
ATOM 1617 O O . GLU A 1 203 ? -23.269 1.395 46.693 1.00 93.88 203 GLU A O 1
ATOM 1622 N N . TYR A 1 204 ? -24.987 1.713 45.285 1.00 94.69 204 TYR A N 1
ATOM 1623 C CA . TYR A 1 204 ? -24.259 1.359 44.069 1.00 94.69 204 TYR A CA 1
ATOM 1624 C C . TYR A 1 204 ? -23.910 2.620 43.288 1.00 94.69 204 TYR A C 1
ATOM 1626 O O . TYR A 1 204 ? -24.787 3.405 42.930 1.00 94.69 204 TYR A O 1
ATOM 1634 N N . SER A 1 205 ? -22.627 2.788 42.977 1.00 95.62 205 SER A N 1
ATOM 1635 C CA . SER A 1 205 ? -22.131 3.935 42.217 1.00 95.62 205 SER A CA 1
ATOM 1636 C C . SER A 1 205 ? -21.733 3.529 40.800 1.00 95.62 205 SER A C 1
ATOM 1638 O O . SER A 1 205 ? -20.799 2.752 40.592 1.00 95.62 205 SER A O 1
ATOM 1640 N N . ILE A 1 206 ? -22.430 4.092 39.812 1.00 95.44 206 ILE A N 1
ATOM 1641 C CA . ILE A 1 206 ? -22.179 3.892 38.381 1.00 95.44 206 ILE A CA 1
ATOM 1642 C C . ILE A 1 206 ? -21.977 5.263 37.741 1.00 95.44 206 ILE A C 1
ATOM 1644 O O . ILE A 1 206 ? -22.715 6.208 38.016 1.00 95.44 206 ILE A O 1
ATOM 1648 N N . LYS A 1 207 ? -20.979 5.378 36.868 1.00 94.44 207 LYS A N 1
ATOM 1649 C CA . LYS A 1 207 ? -20.690 6.599 36.117 1.00 94.44 207 LYS A CA 1
ATOM 1650 C C . LYS A 1 207 ? -20.878 6.343 34.630 1.00 94.44 207 LYS A C 1
ATOM 1652 O O . LYS A 1 207 ? -20.236 5.464 34.065 1.00 94.44 207 LYS A O 1
ATOM 1657 N N . ILE A 1 208 ? -21.717 7.166 34.010 1.00 92.00 208 ILE A N 1
ATOM 1658 C CA . ILE A 1 208 ? -21.886 7.243 32.559 1.00 92.00 208 ILE A CA 1
ATOM 1659 C C . ILE A 1 208 ? -21.163 8.505 32.104 1.00 92.00 208 ILE A C 1
ATOM 1661 O O . ILE A 1 208 ? -21.544 9.608 32.497 1.00 92.00 208 ILE A O 1
ATOM 1665 N N . ALA A 1 209 ? -20.091 8.348 31.335 1.00 89.62 209 ALA A N 1
ATOM 1666 C CA . ALA A 1 209 ? -19.269 9.463 30.893 1.00 89.62 209 ALA A CA 1
ATOM 1667 C C . ALA A 1 209 ? -19.300 9.612 29.377 1.00 89.62 209 ALA A C 1
ATOM 1669 O O . ALA A 1 209 ? -19.261 8.640 28.617 1.00 89.62 209 ALA A O 1
ATOM 1670 N N . ASN A 1 210 ? -19.302 10.869 28.951 1.00 85.69 210 ASN A N 1
ATOM 1671 C CA . ASN A 1 210 ? -19.047 11.232 27.576 1.00 85.69 210 ASN A CA 1
ATOM 1672 C C . ASN A 1 210 ? -17.613 11.755 27.457 1.00 85.69 210 ASN A C 1
ATOM 1674 O O . ASN A 1 210 ? -17.337 12.917 27.748 1.00 85.6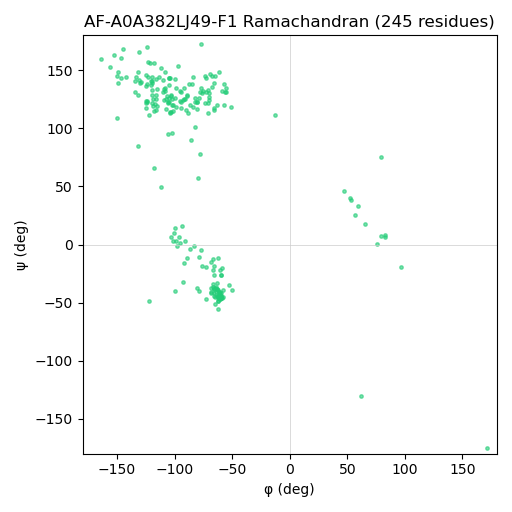9 210 ASN A O 1
ATOM 1678 N N . GLU A 1 211 ? -16.695 10.874 27.074 1.00 83.00 211 GLU A N 1
ATOM 1679 C CA . GLU A 1 211 ? -15.267 11.199 26.943 1.00 83.00 211 GLU A CA 1
ATOM 1680 C C . GLU A 1 211 ? -14.957 11.952 25.635 1.00 83.00 211 GLU A C 1
ATOM 1682 O O . GLU A 1 211 ? -13.856 12.471 25.438 1.00 83.00 211 GLU A O 1
ATOM 1687 N N . ILE A 1 212 ? -15.924 12.012 24.712 1.00 78.19 212 ILE A N 1
ATOM 1688 C CA . ILE A 1 212 ? -15.798 12.657 23.403 1.00 78.19 212 ILE A CA 1
ATOM 1689 C C . ILE A 1 212 ? -16.865 13.753 23.282 1.00 78.19 212 ILE A C 1
ATOM 1691 O O . ILE A 1 212 ? -17.853 13.797 24.006 1.00 78.19 212 ILE A O 1
ATOM 1695 N N . LYS A 1 213 ? -16.635 14.746 22.419 1.00 76.62 213 LYS A N 1
ATOM 1696 C CA . LYS A 1 213 ? -17.535 15.897 22.282 1.00 76.62 213 LYS A CA 1
ATOM 1697 C C . LYS A 1 213 ? -18.781 15.535 21.469 1.00 76.62 213 LYS A C 1
ATOM 1699 O O . LYS A 1 213 ? -18.877 15.888 20.296 1.00 76.62 213 LYS A O 1
ATOM 1704 N N . GLU A 1 214 ? -19.719 14.852 22.109 1.00 76.62 214 GLU A N 1
ATOM 1705 C CA . GLU A 1 214 ? -20.951 14.362 21.485 1.00 76.62 214 GLU A CA 1
ATOM 1706 C C . GLU A 1 214 ? -22.196 14.716 22.302 1.00 76.62 214 GLU A C 1
ATOM 1708 O O . GLU A 1 214 ? -22.104 15.140 23.452 1.00 76.62 214 GLU A O 1
ATOM 1713 N N . ILE A 1 215 ? -23.371 14.575 21.694 1.00 83.88 215 ILE A N 1
ATOM 1714 C CA . ILE A 1 215 ? -24.653 14.720 22.385 1.00 83.88 215 ILE A CA 1
ATOM 1715 C C . ILE A 1 215 ? -25.211 13.314 22.560 1.00 83.88 215 ILE A C 1
ATOM 1717 O O . ILE A 1 215 ? -25.387 12.595 21.579 1.00 83.88 215 ILE A O 1
ATOM 1721 N N . GLN A 1 216 ? -25.473 12.931 23.805 1.00 84.62 216 GLN A N 1
ATOM 1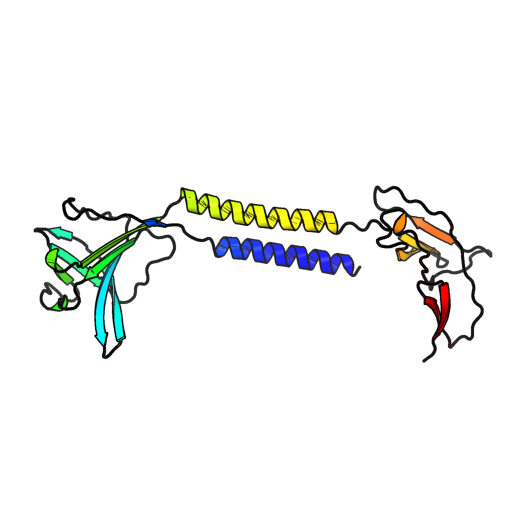722 C CA . GLN A 1 216 ? -26.027 11.628 24.152 1.00 84.62 216 GLN A CA 1
ATOM 1723 C C . GLN A 1 216 ? -27.465 11.810 24.629 1.00 84.62 216 GLN A C 1
ATOM 1725 O O . GLN A 1 216 ? -27.755 12.699 25.430 1.00 84.62 216 GLN A O 1
ATOM 1730 N N . HIS A 1 217 ? -28.357 10.963 24.127 1.00 87.62 217 HIS A N 1
ATOM 1731 C CA . HIS A 1 217 ? -29.752 10.916 24.538 1.00 87.62 217 HIS A CA 1
ATOM 1732 C C . HIS A 1 217 ? -30.021 9.548 25.153 1.00 87.62 217 HIS A C 1
ATOM 1734 O O . HIS A 1 217 ? -29.947 8.535 24.463 1.00 87.62 217 HIS A O 1
ATOM 1740 N N . THR A 1 218 ? -30.330 9.535 26.446 1.00 89.12 218 THR A N 1
ATOM 1741 C CA . THR A 1 218 ? -30.717 8.327 27.173 1.00 89.12 218 THR A CA 1
ATOM 1742 C C . THR A 1 218 ? -32.150 8.502 27.639 1.00 89.12 218 THR A C 1
ATOM 1744 O O . THR A 1 218 ? -32.433 9.400 28.431 1.00 89.12 218 THR A O 1
ATOM 1747 N N . ASN A 1 219 ? -33.052 7.663 27.132 1.00 91.25 219 ASN A N 1
ATOM 1748 C CA . ASN A 1 219 ? -34.467 7.710 27.501 1.00 91.25 219 ASN A CA 1
ATOM 1749 C C . ASN A 1 219 ? -34.726 7.012 28.842 1.00 91.25 219 ASN A C 1
ATOM 1751 O O . ASN A 1 219 ? -35.542 7.479 29.632 1.00 91.25 219 ASN A O 1
ATOM 1755 N N . LEU A 1 220 ? -34.020 5.908 29.099 1.00 91.81 220 LEU A N 1
ATOM 1756 C CA . LEU A 1 220 ? -34.173 5.083 30.292 1.00 91.81 220 LEU A CA 1
ATOM 1757 C C . LEU A 1 220 ? -32.832 4.438 30.658 1.00 91.81 220 LEU A C 1
ATOM 1759 O O . LEU A 1 220 ? -32.118 3.958 29.781 1.00 91.81 220 LEU A O 1
ATOM 1763 N N . THR A 1 221 ? -32.534 4.406 31.955 1.00 91.69 221 THR A N 1
ATOM 1764 C CA . THR A 1 221 ? -31.428 3.642 32.538 1.00 91.69 221 THR A CA 1
ATOM 1765 C C . THR A 1 221 ? -31.975 2.874 33.728 1.00 91.69 221 THR A C 1
ATOM 1767 O O . THR A 1 221 ? -32.589 3.472 34.610 1.00 91.69 221 THR A O 1
ATOM 1770 N N . GLU A 1 222 ? -31.727 1.570 33.769 1.00 93.19 222 GLU A N 1
ATOM 1771 C CA . GLU A 1 222 ? -32.173 0.686 34.845 1.00 93.19 222 GLU A CA 1
ATOM 1772 C C . GLU A 1 222 ? -31.011 -0.181 35.328 1.00 93.19 222 GLU A C 1
ATOM 1774 O O . GLU A 1 222 ? -30.124 -0.542 34.554 1.00 93.19 222 GLU A O 1
ATOM 1779 N N . LEU A 1 223 ? -31.028 -0.521 36.617 1.00 93.06 223 LEU A N 1
ATOM 1780 C CA . LEU A 1 223 ? -30.138 -1.517 37.200 1.00 93.06 223 LEU A CA 1
ATOM 1781 C C . LEU A 1 223 ? -30.941 -2.797 37.426 1.00 93.06 223 LEU A C 1
ATOM 1783 O O . LEU A 1 223 ? -31.853 -2.823 38.250 1.00 93.06 223 LEU A O 1
ATOM 1787 N N . LEU A 1 224 ? -30.597 -3.850 36.689 1.00 93.38 224 LEU A N 1
ATOM 1788 C CA . LEU A 1 224 ? -31.184 -5.174 36.861 1.00 93.38 224 LEU A CA 1
ATOM 1789 C C . LEU A 1 224 ? -30.344 -5.965 37.865 1.00 93.38 224 LEU A C 1
ATOM 1791 O O . LEU A 1 224 ? -29.135 -6.106 37.688 1.00 93.38 224 LEU A O 1
ATOM 1795 N N . VAL A 1 225 ? -30.992 -6.474 38.911 1.00 92.12 225 VAL A N 1
ATOM 1796 C CA . VAL A 1 225 ? -30.362 -7.293 39.952 1.00 92.12 225 VAL A CA 1
ATOM 1797 C C . VAL A 1 225 ? -30.985 -8.680 39.902 1.00 92.12 225 VAL A C 1
ATOM 1799 O O . VAL A 1 225 ? -32.209 -8.811 39.902 1.00 92.12 225 VAL A O 1
ATOM 1802 N N . PHE A 1 226 ? -30.141 -9.705 39.846 1.00 92.44 226 PHE A N 1
ATOM 1803 C CA . PHE A 1 226 ? -30.560 -11.097 39.760 1.00 92.44 226 PHE A CA 1
ATOM 1804 C C . PHE A 1 226 ? -29.922 -11.886 40.896 1.00 92.44 226 PHE A C 1
ATOM 1806 O O . PHE A 1 226 ? -28.699 -11.956 40.983 1.00 92.44 226 PHE A O 1
ATOM 1813 N N . ASP A 1 227 ? -30.744 -12.517 41.727 1.00 92.62 227 ASP A N 1
ATOM 1814 C CA . ASP A 1 227 ? -30.265 -13.532 42.661 1.00 92.62 227 ASP A CA 1
ATOM 1815 C C . ASP A 1 227 ? -30.063 -14.847 41.898 1.00 92.62 227 ASP A C 1
ATOM 1817 O O . ASP A 1 227 ? -30.978 -15.332 41.225 1.00 92.62 227 ASP A O 1
ATOM 1821 N N . HIS A 1 228 ? -28.871 -15.439 41.986 1.00 91.44 228 HIS A N 1
ATOM 1822 C CA . HIS A 1 228 ? -28.548 -16.690 41.301 1.00 91.44 228 HIS A CA 1
ATOM 1823 C C . HIS A 1 228 ? -27.562 -17.556 42.110 1.00 91.44 228 HIS A C 1
ATOM 1825 O O . HIS A 1 228 ? -26.884 -17.049 43.005 1.00 91.44 228 HIS A O 1
ATOM 1831 N N . PRO A 1 229 ? -27.469 -18.871 41.828 1.00 91.62 229 PRO A N 1
ATOM 1832 C CA . PRO A 1 229 ? -26.459 -19.743 42.428 1.00 91.62 229 PRO A CA 1
ATOM 1833 C C . PRO A 1 229 ? -25.028 -19.306 42.085 1.00 91.62 229 PRO A C 1
ATOM 1835 O O . PRO A 1 229 ? -24.778 -18.823 40.983 1.00 91.62 229 PRO A O 1
ATOM 1838 N N . GLU A 1 230 ? -24.077 -19.547 42.990 1.00 88.56 230 GLU A N 1
ATOM 1839 C CA . GLU A 1 230 ? -22.664 -19.144 42.837 1.00 88.56 230 GLU A CA 1
ATOM 1840 C C . GLU A 1 230 ? -21.981 -19.756 41.597 1.00 88.56 230 GLU A C 1
ATOM 1842 O O . GLU A 1 230 ? -21.060 -19.174 41.037 1.00 88.56 230 GLU A O 1
ATOM 1847 N N . ASN A 1 231 ? -22.455 -20.914 41.133 1.00 91.88 231 ASN A N 1
ATOM 1848 C CA . ASN A 1 231 ? -21.921 -21.629 39.972 1.00 91.88 231 ASN A CA 1
ATOM 1849 C C . ASN A 1 231 ? -22.631 -21.294 38.647 1.00 91.88 231 ASN A C 1
ATOM 1851 O O . ASN A 1 231 ? -22.529 -22.063 37.691 1.00 91.88 231 ASN A O 1
ATOM 1855 N N . ALA A 1 232 ? -23.390 -20.202 38.602 1.00 91.31 232 ALA A N 1
ATOM 1856 C CA . ALA A 1 232 ? -24.138 -19.790 37.427 1.00 91.31 232 ALA A CA 1
ATOM 1857 C C . ALA A 1 232 ? -23.848 -18.322 37.091 1.00 91.31 232 ALA A C 1
ATOM 1859 O O . ALA A 1 232 ? -23.772 -17.488 37.985 1.00 91.31 232 ALA A O 1
ATOM 1860 N N . GLU A 1 233 ? -23.716 -17.998 35.809 1.00 92.06 233 GLU A N 1
ATOM 1861 C CA . GLU A 1 233 ? -23.605 -16.633 35.296 1.00 92.06 233 GLU A CA 1
ATOM 1862 C C . GLU A 1 233 ? -24.928 -16.216 34.648 1.00 92.06 233 GLU A C 1
ATOM 1864 O O . GLU A 1 233 ? -25.607 -17.024 34.006 1.00 92.06 233 GLU A O 1
ATOM 1869 N N . ILE A 1 234 ? -25.300 -14.947 34.808 1.00 93.12 234 ILE A N 1
ATOM 1870 C CA . ILE A 1 234 ? -26.494 -14.371 34.193 1.00 93.12 234 ILE A CA 1
ATOM 1871 C C . ILE A 1 234 ? -26.087 -13.468 33.034 1.00 93.12 234 ILE A C 1
ATOM 1873 O O . ILE A 1 234 ? -25.378 -12.481 33.218 1.00 93.12 234 ILE A O 1
ATOM 1877 N N . LEU A 1 235 ? -26.592 -13.777 31.841 1.00 93.50 235 LEU A N 1
ATOM 1878 C CA . LEU A 1 235 ? -26.425 -12.958 30.646 1.00 93.50 235 LEU A CA 1
ATOM 1879 C C . LEU A 1 235 ? -27.790 -12.512 30.131 1.00 93.50 235 LEU A C 1
ATOM 1881 O O . LEU A 1 235 ? -28.744 -13.287 30.111 1.00 93.50 235 LEU A O 1
ATOM 1885 N N . VAL A 1 236 ? -27.880 -11.266 29.676 1.00 94.62 236 VAL A N 1
ATOM 1886 C CA . VAL A 1 236 ? -29.093 -10.723 29.057 1.00 94.62 236 VAL A CA 1
ATOM 1887 C C . VAL A 1 236 ? -28.844 -10.579 27.563 1.00 94.62 236 VAL A C 1
ATOM 1889 O O . VAL A 1 236 ? -27.854 -9.977 27.147 1.00 94.62 236 VAL A O 1
ATOM 1892 N N . ASP A 1 237 ? -29.711 -11.170 26.744 1.00 92.88 237 ASP A N 1
ATOM 1893 C CA . ASP A 1 237 ? -29.595 -11.037 25.295 1.00 92.88 237 ASP A CA 1
ATOM 1894 C C . ASP A 1 237 ? -30.092 -9.669 24.797 1.00 92.88 237 ASP A C 1
ATOM 1896 O O . ASP A 1 237 ? -30.686 -8.874 25.523 1.00 92.88 237 ASP A O 1
ATOM 1900 N N . LYS A 1 238 ? -29.885 -9.388 23.507 1.00 90.62 238 LYS A N 1
ATOM 1901 C CA . LYS A 1 238 ? -30.284 -8.112 22.886 1.00 90.62 238 LYS A CA 1
ATOM 1902 C C . LYS A 1 238 ? -31.798 -7.831 22.892 1.00 90.62 238 LYS A C 1
ATOM 1904 O O . LYS A 1 238 ? -32.202 -6.740 22.502 1.00 90.62 238 LYS A O 1
ATOM 1909 N N . TYR A 1 239 ? -32.629 -8.817 23.223 1.00 92.88 239 TYR A N 1
ATOM 1910 C CA . TYR A 1 239 ? -34.081 -8.683 23.338 1.00 92.88 239 TYR A CA 1
ATOM 1911 C C . TYR A 1 239 ? -34.535 -8.577 24.801 1.00 92.88 239 TYR A C 1
ATOM 1913 O O . TYR A 1 239 ? -35.736 -8.510 25.049 1.00 92.88 239 TYR A O 1
ATOM 1921 N N . GLY A 1 240 ? -33.599 -8.561 25.755 1.00 92.62 240 GLY A N 1
ATOM 1922 C CA . GLY A 1 240 ? -33.893 -8.492 27.181 1.00 92.62 240 GLY A CA 1
ATOM 1923 C C . GLY A 1 240 ? -34.224 -9.840 27.816 1.00 92.62 240 GLY A C 1
ATOM 1924 O O . GLY A 1 240 ? -34.636 -9.863 28.975 1.00 92.62 240 GLY A O 1
ATOM 1925 N N . ASN A 1 241 ? -34.058 -10.965 27.107 1.00 95.75 241 ASN A N 1
ATOM 1926 C CA . ASN A 1 241 ? -34.262 -12.267 27.737 1.00 95.75 241 ASN A CA 1
ATOM 1927 C C . ASN A 1 241 ? -33.052 -12.615 28.600 1.00 95.75 241 ASN A C 1
ATOM 1929 O O . ASN A 1 241 ? -31.903 -12.481 28.171 1.00 95.75 241 ASN A O 1
ATOM 1933 N N . VAL A 1 242 ? -33.336 -13.091 29.806 1.00 95.69 242 VAL A N 1
ATOM 1934 C CA . VAL A 1 242 ? -32.334 -13.485 30.790 1.00 95.69 242 VAL A CA 1
ATOM 1935 C C . VAL A 1 242 ? -31.987 -14.955 30.582 1.00 95.69 242 VAL A C 1
ATOM 1937 O O . VAL A 1 242 ? -32.874 -15.808 30.540 1.00 95.69 242 VAL A O 1
ATOM 1940 N N . HIS A 1 243 ? -30.697 -15.247 30.468 1.00 95.38 243 HIS A N 1
ATOM 1941 C CA . HIS A 1 243 ? -30.149 -16.586 30.293 1.00 95.38 243 HIS A CA 1
ATOM 1942 C C . HIS A 1 243 ? -29.208 -16.906 31.445 1.00 95.38 243 HIS A C 1
ATOM 1944 O O . HIS A 1 243 ? -28.425 -16.059 31.873 1.00 95.38 243 HIS A O 1
ATOM 1950 N N . THR A 1 244 ? -29.265 -18.146 31.917 1.00 94.31 244 THR A N 1
ATOM 1951 C CA . THR A 1 244 ? -28.326 -18.679 32.903 1.00 94.31 244 THR A CA 1
ATOM 1952 C C . THR A 1 244 ? -27.330 -19.581 32.190 1.00 94.31 244 THR A C 1
ATOM 1954 O O . THR A 1 244 ? -27.734 -20.477 31.447 1.00 94.31 244 THR A O 1
ATOM 1957 N N . VAL A 1 245 ? -26.040 -19.347 32.409 1.00 92.81 245 VAL A N 1
ATOM 1958 C CA . VAL A 1 245 ? -24.944 -20.127 31.829 1.00 92.81 245 VAL A CA 1
ATOM 1959 C C . VAL A 1 245 ? -24.133 -20.739 32.967 1.00 92.81 245 VAL A C 1
ATOM 1961 O O . VAL A 1 245 ? -23.820 -20.062 33.939 1.00 92.81 245 VAL A O 1
ATOM 1964 N N . SER A 1 246 ? -23.821 -22.026 32.874 1.00 89.19 246 SER A N 1
ATOM 1965 C CA . SER A 1 246 ? -22.978 -22.741 33.835 1.00 89.19 246 SER A CA 1
ATOM 1966 C C . SER A 1 246 ? -22.093 -23.729 33.083 1.00 89.19 246 SER A C 1
ATOM 1968 O O . SER A 1 246 ? -22.556 -24.315 32.099 1.00 89.19 246 SER A O 1
ATOM 1970 N N . ASP A 1 247 ? -20.862 -23.913 33.556 1.00 75.06 247 ASP A N 1
ATOM 1971 C CA . ASP A 1 247 ? -19.920 -24.917 33.040 1.00 75.06 247 ASP A CA 1
ATOM 1972 C C . ASP A 1 247 ? -20.302 -26.358 33.430 1.00 75.06 247 ASP A C 1
ATOM 1974 O O . ASP A 1 247 ? -20.859 -26.562 34.538 1.00 75.06 247 ASP A O 1
#

Organism: NCBI:txid408172

Foldseek 3Di:
DVLVVVLVVVVVVLVVVLVVCLVVQDWDWDWDADDPPDDDDDDPQEWEKEWAWEDDDVDTDIFIWTWPPWDDDPQKIKTATHHDDDDDPPGWYKYWYFAHPDDQVVADPDVRIGIGHNVRTPGIITTHGPPPVSVVSSVVSNVVSVVVSVVVVVVSDFQFWWKWWDQPPDTDTQDTPLGPCPDPVSDADTDGDDVRWDQDPNDTDMDTDGPDPDDDDDPDDDDDDDDDDPQWDWDADRVRDIDIDGD

pLDDT: mean 83.53, std 10.43, range [46.38, 97.12]